Protein AF-A0A7E5VSF6-F1 (afdb_monomer)

InterPro domains:
  IPR002165 Plexin repeat [PF01437] (222-271)
  IPR016201 PSI domain [SM00423] (222-272)

Mean predicted aligned error: 17.58 Å

Structure (mmCIF, N/CA/C/O backbone):
data_AF-A0A7E5VSF6-F1
#
_entry.id   AF-A0A7E5VSF6-F1
#
loop_
_atom_site.group_PDB
_atom_site.id
_atom_site.type_symbol
_atom_site.label_atom_id
_atom_site.label_alt_id
_atom_site.label_comp_id
_atom_site.label_asym_id
_atom_site.label_entity_id
_atom_site.label_seq_id
_atom_site.pdbx_PDB_ins_code
_atom_site.Cartn_x
_atom_site.Cartn_y
_atom_site.Cartn_z
_atom_site.occupancy
_atom_site.B_iso_or_equiv
_atom_site.auth_seq_id
_atom_site.auth_comp_id
_atom_site.auth_asym_id
_atom_site.auth_atom_id
_atom_site.pdbx_PDB_model_num
ATOM 1 N N . MET A 1 1 ? 41.141 -1.507 -80.942 1.00 50.09 1 MET A N 1
ATOM 2 C CA . MET A 1 1 ? 41.409 -0.094 -81.290 1.00 50.09 1 MET A CA 1
ATOM 3 C C . MET A 1 1 ? 42.687 -0.073 -82.118 1.00 50.09 1 MET A C 1
ATOM 5 O O . MET A 1 1 ? 43.637 -0.735 -81.721 1.00 50.09 1 MET A O 1
ATOM 9 N N . VAL A 1 2 ? 42.667 0.546 -83.300 1.00 46.09 2 VAL A N 1
ATOM 10 C CA . VAL A 1 2 ? 43.710 0.438 -84.338 1.00 46.09 2 VAL A CA 1
ATOM 11 C C . VAL A 1 2 ? 44.591 1.690 -84.301 1.00 46.09 2 VAL A C 1
ATOM 13 O O . VAL A 1 2 ? 44.056 2.795 -84.297 1.00 46.09 2 VAL A O 1
ATOM 16 N N . CYS A 1 3 ? 45.916 1.533 -84.239 1.00 47.84 3 CYS A N 1
ATOM 17 C CA . CYS A 1 3 ? 46.848 2.663 -84.290 1.00 47.84 3 CYS A CA 1
ATOM 18 C C . CYS A 1 3 ? 47.130 3.021 -85.747 1.00 47.84 3 CYS A C 1
ATOM 20 O O . CYS A 1 3 ? 47.488 2.143 -86.531 1.00 47.84 3 CYS A O 1
ATOM 22 N N . TYR A 1 4 ? 46.999 4.297 -86.100 1.00 50.62 4 TYR A N 1
ATOM 23 C CA . TYR A 1 4 ? 47.255 4.762 -87.457 1.00 50.62 4 TYR A CA 1
ATOM 24 C C . TYR A 1 4 ? 48.603 5.468 -87.548 1.00 50.62 4 TYR A C 1
ATOM 26 O O . TYR A 1 4 ? 48.952 6.280 -86.690 1.00 50.62 4 TYR A O 1
ATOM 34 N N . LYS A 1 5 ? 49.350 5.188 -88.614 1.00 48.09 5 LYS A N 1
ATOM 35 C CA . LYS A 1 5 ? 50.525 5.967 -89.013 1.00 48.09 5 LYS A CA 1
ATOM 36 C C . LYS A 1 5 ? 50.209 6.664 -90.330 1.00 48.09 5 LYS A C 1
ATOM 38 O O . LYS A 1 5 ? 49.709 6.023 -91.250 1.00 48.09 5 LYS A O 1
ATOM 43 N N . ALA A 1 6 ? 50.488 7.962 -90.406 1.00 45.09 6 ALA A N 1
ATOM 44 C CA . ALA A 1 6 ? 50.416 8.700 -91.660 1.00 45.09 6 ALA A CA 1
ATOM 45 C C . ALA A 1 6 ? 51.695 8.450 -92.472 1.00 45.09 6 ALA A C 1
ATOM 47 O O . ALA A 1 6 ? 52.801 8.614 -91.945 1.00 45.09 6 ALA A O 1
ATOM 48 N N . ASP A 1 7 ? 51.539 8.024 -93.725 1.00 48.25 7 ASP A N 1
ATOM 49 C CA . ASP A 1 7 ? 52.637 7.998 -94.696 1.00 48.25 7 ASP A CA 1
ATOM 50 C C . ASP A 1 7 ? 52.936 9.420 -95.217 1.00 48.25 7 ASP A C 1
ATOM 52 O O . ASP A 1 7 ? 52.195 10.367 -94.949 1.00 48.25 7 ASP A O 1
ATOM 56 N N . SER A 1 8 ? 54.031 9.560 -95.954 1.00 48.44 8 SER A N 1
ATOM 57 C CA . SER A 1 8 ? 54.492 10.740 -96.690 1.00 48.44 8 SER A CA 1
ATOM 58 C C . SER A 1 8 ? 53.420 11.408 -97.569 1.00 48.44 8 SER A C 1
ATOM 60 O O . SER A 1 8 ? 53.489 12.618 -97.751 1.00 48.44 8 SER A O 1
ATOM 62 N N . ASP A 1 9 ? 52.376 10.672 -97.973 1.00 47.75 9 ASP A N 1
ATOM 63 C CA . ASP A 1 9 ? 51.190 11.179 -98.691 1.00 47.75 9 ASP A CA 1
ATOM 64 C C . ASP A 1 9 ? 49.945 11.399 -97.793 1.00 47.75 9 ASP A C 1
ATOM 66 O O . ASP A 1 9 ? 48.810 11.432 -98.270 1.00 47.75 9 ASP A O 1
ATOM 70 N N . HIS A 1 10 ? 50.113 11.491 -96.470 1.00 45.84 10 HIS A N 1
ATOM 71 C CA . HIS A 1 10 ? 49.042 11.708 -95.479 1.00 45.84 10 HIS A CA 1
ATOM 72 C C . HIS A 1 10 ? 47.903 10.665 -95.459 1.00 45.84 10 HIS A C 1
ATOM 74 O O . HIS A 1 10 ? 46.815 10.930 -94.945 1.00 45.84 10 HIS A O 1
ATOM 80 N N . ARG A 1 11 ? 48.141 9.438 -95.937 1.00 42.31 11 ARG A N 1
ATOM 81 C CA . ARG A 1 11 ? 47.189 8.321 -95.794 1.00 42.31 11 ARG A CA 1
ATOM 82 C C . ARG A 1 11 ? 47.390 7.599 -94.459 1.00 42.31 11 ARG A C 1
ATOM 84 O O . ARG A 1 11 ? 48.516 7.251 -94.107 1.00 42.31 11 ARG A O 1
ATOM 91 N N . LEU A 1 12 ? 46.300 7.381 -93.718 1.00 44.47 12 LEU A N 1
ATOM 92 C CA . LEU A 1 12 ? 46.293 6.697 -92.419 1.00 44.47 12 LEU A CA 1
ATOM 93 C C . LEU A 1 12 ? 46.259 5.175 -92.620 1.00 44.47 12 LEU A C 1
ATOM 95 O O . LEU A 1 12 ? 45.233 4.625 -93.011 1.00 44.47 12 LEU A O 1
ATOM 99 N N . LEU A 1 13 ? 47.364 4.491 -92.320 1.00 48.94 13 LEU A N 1
ATOM 100 C CA . LEU A 1 13 ? 47.447 3.027 -92.347 1.00 48.94 13 LEU A CA 1
ATOM 101 C C . LEU A 1 13 ? 47.316 2.449 -90.936 1.00 48.94 13 LEU A C 1
ATOM 103 O O . LEU A 1 13 ? 48.042 2.842 -90.022 1.00 48.94 13 LEU A O 1
ATOM 107 N N . ALA A 1 14 ? 46.378 1.516 -90.787 1.00 50.00 14 ALA A N 1
ATOM 108 C CA . ALA A 1 14 ? 46.146 0.702 -89.603 1.00 50.00 14 ALA A CA 1
ATOM 109 C C . ALA A 1 14 ? 47.324 -0.258 -89.365 1.00 50.00 14 ALA A C 1
ATOM 111 O O . ALA A 1 14 ? 47.518 -1.172 -90.159 1.00 50.00 14 ALA A O 1
ATOM 112 N N . LEU A 1 15 ? 48.098 -0.075 -88.293 1.00 54.19 15 LEU A N 1
ATOM 113 C CA . LEU A 1 15 ? 49.238 -0.947 -87.980 1.00 54.19 15 LEU A CA 1
ATOM 114 C C . LEU A 1 15 ? 48.860 -2.043 -86.983 1.00 54.19 15 LEU A C 1
ATOM 116 O O . LEU A 1 15 ? 48.187 -1.792 -85.976 1.00 54.19 15 LEU A O 1
ATOM 120 N N . THR A 1 16 ? 49.342 -3.258 -87.242 1.00 55.81 16 THR A N 1
ATOM 121 C CA . THR A 1 16 ? 49.213 -4.394 -86.320 1.00 55.81 16 THR A CA 1
ATOM 122 C C . THR A 1 16 ? 50.279 -4.337 -85.214 1.00 55.81 16 THR A C 1
ATOM 124 O O . THR A 1 16 ? 51.338 -3.727 -85.369 1.00 55.81 16 THR A O 1
ATOM 127 N N . ILE A 1 17 ? 50.019 -4.977 -84.063 1.00 54.81 17 ILE A N 1
ATOM 128 C CA . ILE A 1 17 ? 50.920 -4.964 -82.886 1.00 54.81 17 ILE A CA 1
ATOM 129 C C . ILE A 1 17 ? 52.330 -5.475 -83.241 1.00 54.81 17 ILE A C 1
ATOM 131 O O . ILE A 1 1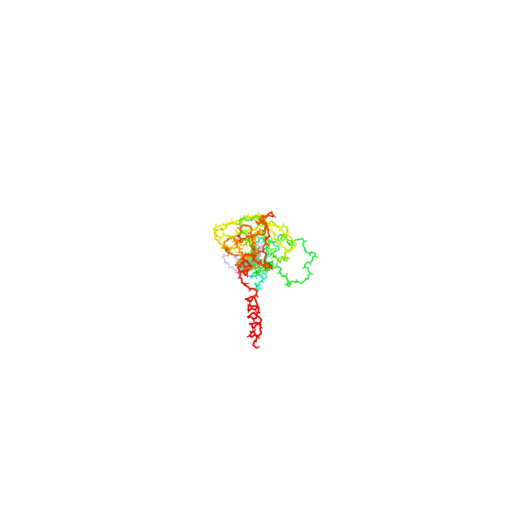7 ? 53.318 -4.977 -82.702 1.00 54.81 17 ILE A O 1
ATOM 135 N N . HIS A 1 18 ? 52.436 -6.415 -84.186 1.00 52.84 18 HIS A N 1
ATOM 136 C CA . HIS A 1 18 ? 53.717 -6.976 -84.613 1.00 52.84 18 HIS A CA 1
ATOM 137 C C . HIS A 1 18 ? 54.581 -5.976 -85.406 1.00 52.84 18 HIS A C 1
ATOM 139 O O . HIS A 1 18 ? 55.802 -5.971 -85.250 1.00 52.84 18 HIS A O 1
ATOM 145 N N . GLU A 1 19 ? 53.966 -5.085 -86.190 1.00 53.47 19 GLU A N 1
ATOM 146 C CA . GLU A 1 19 ? 54.659 -4.066 -86.998 1.00 53.47 19 GLU A CA 1
ATOM 147 C C . GLU A 1 19 ? 55.132 -2.864 -86.159 1.00 53.47 19 GLU A C 1
ATOM 149 O O . GLU A 1 19 ? 56.129 -2.216 -86.486 1.00 53.47 19 GLU A O 1
ATOM 154 N N . LEU A 1 20 ? 54.459 -2.586 -85.038 1.00 51.38 20 LEU A N 1
ATOM 155 C CA . LEU A 1 20 ? 54.816 -1.513 -84.100 1.00 51.38 20 LEU A CA 1
ATOM 156 C C . LEU A 1 20 ? 56.114 -1.795 -83.324 1.00 51.38 20 LEU A C 1
ATOM 158 O O . LEU A 1 20 ? 56.865 -0.860 -83.051 1.00 51.38 20 LEU A O 1
ATOM 162 N N . ILE A 1 21 ? 56.410 -3.062 -83.016 1.00 52.84 21 ILE A N 1
ATOM 163 C CA . ILE A 1 21 ? 57.606 -3.471 -82.251 1.00 52.84 21 ILE A CA 1
ATOM 164 C C . ILE A 1 21 ? 58.888 -3.374 -83.103 1.00 52.84 21 ILE A C 1
ATOM 166 O O . ILE A 1 21 ? 59.964 -3.094 -82.577 1.00 52.84 21 ILE A O 1
ATOM 170 N N . ALA A 1 22 ? 58.784 -3.524 -84.428 1.00 52.75 22 ALA A N 1
ATOM 171 C CA . ALA A 1 22 ? 59.921 -3.412 -85.349 1.00 52.75 22 ALA A CA 1
ATOM 172 C C . ALA A 1 22 ? 60.344 -1.952 -85.637 1.00 52.75 22 ALA A C 1
ATOM 174 O O . ALA A 1 22 ? 61.436 -1.697 -86.150 1.00 52.75 22 ALA A O 1
ATOM 175 N N . SER A 1 23 ? 59.502 -0.966 -85.302 1.00 50.97 23 SER A N 1
ATOM 176 C CA . SER A 1 23 ? 59.764 0.450 -85.567 1.00 50.97 23 SER A CA 1
ATOM 177 C C . SER A 1 23 ? 60.571 1.102 -84.436 1.00 50.97 23 SER A C 1
ATOM 179 O O . SER A 1 23 ? 60.036 1.433 -83.381 1.00 50.97 23 SER A O 1
ATOM 181 N N . LYS A 1 24 ? 61.861 1.384 -84.669 1.00 50.38 24 LYS A N 1
ATOM 182 C CA . LYS A 1 24 ? 62.746 2.142 -83.750 1.00 50.38 24 LYS A CA 1
ATOM 183 C C . LYS A 1 24 ? 62.384 3.643 -83.623 1.00 50.38 24 LYS A C 1
ATOM 185 O O . LYS A 1 24 ? 63.274 4.489 -83.617 1.00 50.38 24 LYS A O 1
ATOM 190 N N . LYS A 1 25 ? 61.099 4.020 -83.568 1.00 51.81 25 LYS A N 1
ATOM 191 C CA . LYS A 1 25 ? 60.653 5.422 -83.425 1.00 51.81 25 LYS A CA 1
ATOM 192 C C . LYS A 1 25 ? 60.056 5.696 -82.038 1.00 51.81 25 LYS A C 1
ATOM 194 O O . LYS A 1 25 ? 59.241 4.910 -81.586 1.00 51.81 25 LYS A O 1
ATOM 199 N N . PRO A 1 26 ? 60.337 6.839 -81.393 1.00 49.94 26 PRO A N 1
ATOM 200 C CA . PRO A 1 26 ? 59.921 7.166 -80.020 1.00 49.94 26 PRO A CA 1
ATOM 201 C C . PRO A 1 26 ? 58.412 7.465 -79.843 1.00 49.94 26 PRO A C 1
ATOM 203 O O . PRO A 1 26 ? 58.027 8.221 -78.965 1.00 49.94 26 PRO A O 1
ATOM 206 N N . ILE A 1 27 ? 57.524 6.934 -80.685 1.00 50.66 27 ILE A N 1
ATOM 207 C CA . ILE A 1 27 ? 56.079 7.231 -80.636 1.00 50.66 27 ILE A CA 1
ATOM 208 C C . ILE A 1 27 ? 55.296 6.066 -79.999 1.00 50.66 27 ILE A C 1
ATOM 210 O O . ILE A 1 27 ? 54.259 6.288 -79.376 1.00 50.66 27 ILE A O 1
ATOM 214 N N . TRP A 1 28 ? 55.818 4.832 -80.054 1.00 46.72 28 TRP A N 1
ATOM 215 C CA . TRP A 1 28 ? 55.127 3.645 -79.528 1.00 46.72 28 TRP A CA 1
ATOM 216 C C . TRP A 1 28 ? 55.022 3.627 -77.996 1.00 46.72 28 TRP A C 1
ATOM 218 O O . TRP A 1 28 ? 53.981 3.233 -77.473 1.00 46.72 28 TRP A O 1
ATOM 228 N N . TYR A 1 29 ? 56.029 4.120 -77.262 1.00 48.91 29 TYR A N 1
ATOM 229 C CA . TYR A 1 29 ? 55.957 4.169 -75.794 1.00 48.91 29 TYR A CA 1
ATOM 230 C C . TYR A 1 29 ? 54.825 5.084 -75.308 1.00 48.91 29 TYR A C 1
ATOM 232 O O . TYR A 1 29 ? 54.207 4.790 -74.292 1.00 48.91 29 TYR A O 1
ATOM 240 N N . LYS A 1 30 ? 54.512 6.161 -76.046 1.00 50.94 30 LYS A N 1
ATOM 241 C CA . LYS A 1 30 ? 53.431 7.096 -75.700 1.00 50.94 30 LYS A CA 1
ATOM 242 C C . LYS A 1 30 ? 52.066 6.413 -75.793 1.00 50.94 30 LYS A C 1
ATOM 244 O O . LYS A 1 30 ? 51.272 6.521 -74.868 1.00 50.94 30 LYS A O 1
ATOM 249 N N . CYS A 1 31 ? 51.850 5.632 -76.853 1.00 51.12 31 CYS A N 1
ATOM 250 C CA . CYS A 1 31 ? 50.612 4.883 -77.060 1.00 51.12 31 CYS A CA 1
ATOM 251 C C . CYS A 1 31 ? 50.459 3.712 -76.068 1.00 51.12 31 CYS A C 1
ATOM 253 O O . CYS A 1 31 ? 49.379 3.500 -75.524 1.00 51.12 31 CYS A O 1
ATOM 255 N N . ILE A 1 32 ? 51.545 2.991 -75.751 1.00 53.47 32 ILE A N 1
ATOM 256 C CA . ILE A 1 32 ? 51.522 1.931 -74.725 1.00 53.47 32 ILE A CA 1
ATOM 257 C C . ILE A 1 32 ? 51.278 2.515 -73.327 1.00 53.47 32 ILE A C 1
ATOM 259 O O . ILE A 1 32 ? 50.505 1.945 -72.560 1.00 53.47 32 ILE A O 1
ATOM 263 N N . ILE A 1 33 ? 51.892 3.654 -72.988 1.00 55.06 33 ILE A N 1
ATOM 264 C CA . ILE A 1 33 ? 51.652 4.337 -71.710 1.00 55.06 33 ILE A CA 1
ATOM 265 C C . ILE A 1 33 ? 50.202 4.818 -71.620 1.00 55.06 33 ILE A C 1
ATOM 267 O O . ILE A 1 33 ? 49.589 4.614 -70.577 1.00 55.06 33 ILE A O 1
ATOM 271 N N . GLU A 1 34 ? 49.622 5.379 -72.686 1.00 55.06 34 GLU A N 1
ATOM 272 C CA . GLU A 1 34 ? 48.197 5.742 -72.714 1.00 55.06 34 GLU A CA 1
ATOM 273 C C . GLU A 1 34 ? 47.280 4.524 -72.561 1.00 55.06 34 GLU A C 1
ATOM 275 O O . GLU A 1 34 ? 46.355 4.568 -71.753 1.00 55.06 34 GLU A O 1
ATOM 280 N N . LEU A 1 35 ? 47.564 3.407 -73.240 1.00 53.00 35 LEU A N 1
ATOM 281 C CA . LEU A 1 35 ? 46.795 2.162 -73.114 1.00 53.00 35 LEU A CA 1
ATOM 282 C C . LEU A 1 35 ? 46.880 1.566 -71.699 1.00 53.00 35 LEU A C 1
ATOM 284 O O . LEU A 1 35 ? 45.863 1.180 -71.120 1.00 53.00 35 LEU A O 1
ATOM 288 N N . LEU A 1 36 ? 48.078 1.530 -71.107 1.00 52.19 36 LEU A N 1
ATOM 289 C CA . LEU A 1 36 ? 48.290 1.064 -69.733 1.00 52.19 36 LEU A CA 1
ATOM 290 C C . LEU A 1 36 ? 47.672 2.021 -68.705 1.00 52.19 36 LEU A C 1
ATOM 292 O O . LEU A 1 36 ? 47.146 1.569 -67.684 1.00 52.19 36 LEU A O 1
ATOM 296 N N . HIS A 1 37 ? 47.701 3.331 -68.966 1.00 56.59 37 HIS A N 1
ATOM 297 C CA . HIS A 1 37 ? 47.054 4.343 -68.137 1.00 56.59 37 HIS A CA 1
ATOM 298 C C . HIS A 1 37 ? 45.530 4.200 -68.200 1.00 56.59 37 HIS A C 1
ATOM 300 O O . HIS A 1 37 ? 44.890 4.200 -67.152 1.00 56.59 37 HIS A O 1
ATOM 306 N N . GLN A 1 38 ? 44.955 3.987 -69.388 1.00 55.25 38 GLN A N 1
ATOM 307 C CA . GLN A 1 38 ? 43.515 3.811 -69.590 1.00 55.25 38 GLN A CA 1
ATOM 308 C C . GLN A 1 38 ? 42.995 2.492 -68.988 1.00 55.25 38 GLN A C 1
ATOM 310 O O . GLN A 1 38 ? 41.924 2.462 -68.382 1.00 55.25 38 GLN A O 1
ATOM 315 N N . GLN A 1 39 ? 43.766 1.401 -69.064 1.00 55.12 39 GLN A N 1
ATOM 316 C CA . GLN A 1 39 ? 43.422 0.162 -68.357 1.00 55.12 39 GLN A CA 1
ATOM 317 C C . GLN A 1 39 ? 43.543 0.306 -66.834 1.00 55.12 39 GLN A C 1
ATOM 319 O O . GLN A 1 39 ? 42.671 -0.170 -66.106 1.00 55.12 39 GLN A O 1
ATOM 324 N N . ARG A 1 40 ? 44.573 1.002 -66.325 1.00 60.69 40 ARG A N 1
ATOM 325 C CA . ARG A 1 40 ? 44.701 1.299 -64.886 1.00 60.69 40 ARG A CA 1
ATOM 326 C C . ARG A 1 40 ? 43.577 2.197 -64.378 1.00 60.69 40 ARG A C 1
ATOM 328 O O . ARG A 1 40 ? 43.105 1.962 -63.269 1.00 60.69 40 ARG A O 1
ATOM 335 N N . THR A 1 41 ? 43.145 3.203 -65.139 1.00 60.78 41 THR A N 1
ATOM 336 C CA . THR A 1 41 ? 42.016 4.061 -64.750 1.00 60.78 41 THR A CA 1
ATOM 337 C C . THR A 1 41 ? 40.704 3.289 -64.769 1.00 60.78 41 THR A C 1
ATOM 339 O O . THR A 1 41 ? 39.960 3.390 -63.800 1.00 60.78 41 THR A O 1
ATOM 342 N N . MET A 1 42 ? 40.460 2.439 -65.772 1.00 61.22 42 MET A N 1
ATOM 343 C CA . MET A 1 42 ? 39.294 1.546 -65.793 1.00 61.22 42 MET A CA 1
ATOM 344 C C . MET A 1 42 ? 39.288 0.588 -64.595 1.00 61.22 42 MET A C 1
ATOM 346 O O . MET A 1 42 ? 38.288 0.516 -63.886 1.00 61.22 42 MET A O 1
ATOM 350 N N . LEU A 1 43 ? 40.405 -0.080 -64.278 1.00 64.25 43 LEU A N 1
ATOM 351 C CA . LEU A 1 43 ? 40.491 -0.954 -63.098 1.00 64.25 43 LEU A CA 1
ATOM 352 C C . LEU A 1 43 ? 40.299 -0.186 -61.779 1.00 64.25 43 LEU A C 1
ATOM 354 O O . LEU A 1 43 ? 39.695 -0.708 -60.843 1.00 64.25 43 LEU A O 1
ATOM 358 N N . ARG A 1 44 ? 40.817 1.048 -61.688 1.00 66.69 44 ARG A N 1
ATOM 359 C CA . ARG A 1 44 ? 40.608 1.935 -60.531 1.00 66.69 44 ARG A CA 1
ATOM 360 C C . ARG A 1 44 ? 39.140 2.326 -60.392 1.00 66.69 44 ARG A C 1
ATOM 362 O O . ARG A 1 44 ? 38.624 2.263 -59.284 1.00 66.69 44 ARG A O 1
ATOM 369 N N . LEU A 1 45 ? 38.465 2.662 -61.491 1.00 70.12 45 LEU A N 1
ATOM 370 C CA . LEU A 1 45 ? 37.032 2.960 -61.500 1.00 70.12 45 LEU A CA 1
ATOM 371 C C . LEU A 1 45 ? 36.211 1.731 -61.098 1.00 70.12 45 LEU A C 1
ATOM 373 O O . LEU A 1 45 ? 35.379 1.846 -60.209 1.00 70.12 45 LEU A O 1
ATOM 377 N N . PHE A 1 46 ? 36.500 0.544 -61.641 1.00 72.44 46 PHE A N 1
ATOM 378 C CA . PHE A 1 46 ? 35.845 -0.700 -61.219 1.00 72.44 46 PHE A CA 1
ATOM 379 C C . PHE A 1 46 ? 36.059 -0.999 -59.731 1.00 72.44 46 PHE A C 1
ATOM 381 O O . PHE A 1 46 ? 35.107 -1.369 -59.050 1.00 72.44 46 PHE A O 1
ATOM 388 N N . LYS A 1 47 ? 37.273 -0.794 -59.199 1.00 69.50 47 LYS A N 1
ATOM 389 C CA . LYS A 1 47 ? 37.545 -0.941 -57.760 1.00 69.50 47 LYS A CA 1
ATOM 390 C C . LYS A 1 47 ? 36.766 0.068 -56.918 1.00 69.50 47 LYS A C 1
ATOM 392 O O . LYS A 1 47 ? 36.175 -0.335 -55.926 1.00 69.50 47 LYS A O 1
ATOM 397 N N . LEU A 1 48 ? 36.736 1.345 -57.301 1.00 74.38 48 LEU A N 1
ATOM 398 C CA . LEU A 1 48 ? 35.990 2.383 -56.578 1.00 74.38 48 LEU A CA 1
ATOM 399 C C . LEU A 1 48 ? 34.480 2.131 -56.614 1.00 74.38 48 LEU A C 1
ATOM 401 O O . LEU A 1 48 ? 33.817 2.250 -55.589 1.00 74.38 48 LEU A O 1
ATOM 405 N N . VAL A 1 49 ? 33.952 1.719 -57.766 1.00 77.38 49 VAL A N 1
ATOM 406 C CA . VAL A 1 49 ? 32.546 1.338 -57.934 1.00 77.38 49 VAL A CA 1
ATOM 407 C C . VAL A 1 49 ? 32.223 0.104 -57.091 1.00 77.38 49 VAL A C 1
ATOM 409 O O . VAL A 1 49 ? 31.224 0.100 -56.381 1.00 77.38 49 VAL A O 1
ATOM 412 N N . TRP A 1 50 ? 33.082 -0.919 -57.090 1.00 73.06 50 TRP A N 1
ATOM 413 C CA . TRP A 1 50 ? 32.901 -2.107 -56.254 1.00 73.06 50 TRP A CA 1
ATOM 414 C C . TRP A 1 50 ? 32.941 -1.769 -54.758 1.00 73.06 50 TRP A C 1
ATOM 416 O O . TRP A 1 50 ? 32.045 -2.183 -54.028 1.00 73.06 50 TRP A O 1
ATOM 426 N N . ILE A 1 51 ? 33.893 -0.939 -54.315 1.00 77.06 51 ILE A N 1
ATOM 427 C CA . ILE A 1 51 ? 33.968 -0.428 -52.937 1.00 77.06 51 ILE A CA 1
ATOM 428 C C . ILE A 1 51 ? 32.683 0.328 -52.577 1.00 77.06 51 ILE A C 1
ATOM 430 O O . ILE A 1 51 ? 32.075 0.042 -51.547 1.00 77.06 51 ILE A O 1
ATOM 434 N N . PHE A 1 52 ? 32.214 1.224 -53.448 1.00 78.94 52 PHE A N 1
ATOM 435 C CA . PHE A 1 52 ? 30.962 1.953 -53.256 1.00 78.94 52 PHE A CA 1
ATOM 436 C C . PHE A 1 52 ? 29.762 1.003 -53.118 1.00 78.94 52 PHE A C 1
ATOM 438 O O . PHE A 1 52 ? 29.011 1.107 -52.153 1.00 78.94 52 PHE A O 1
ATOM 445 N N . PHE A 1 53 ? 29.617 0.014 -54.006 1.00 74.94 53 PHE A N 1
ATOM 446 C CA . PHE A 1 53 ? 28.548 -0.987 -53.909 1.00 74.94 53 PHE A CA 1
ATOM 447 C C . PHE A 1 53 ? 28.650 -1.847 -52.641 1.00 74.94 53 PHE A C 1
ATOM 449 O O . PHE A 1 53 ? 27.622 -2.150 -52.035 1.00 74.94 53 PHE A O 1
ATOM 456 N N . THR A 1 54 ? 29.859 -2.217 -52.202 1.00 72.56 54 THR A N 1
ATOM 457 C CA . THR A 1 54 ? 30.043 -2.947 -50.936 1.00 72.56 54 THR A CA 1
ATOM 458 C C . THR A 1 54 ? 29.684 -2.095 -49.722 1.00 72.56 54 THR A C 1
ATOM 460 O O . THR A 1 54 ? 28.980 -2.589 -48.846 1.00 72.56 54 THR A O 1
ATOM 463 N N . HIS A 1 55 ? 30.062 -0.812 -49.697 1.00 74.31 55 HIS A N 1
ATOM 464 C CA . HIS A 1 55 ? 29.661 0.116 -48.640 1.00 74.31 55 HIS A CA 1
ATOM 465 C C . HIS A 1 55 ? 28.147 0.304 -48.607 1.00 74.31 55 HIS A C 1
ATOM 467 O O . HIS A 1 55 ? 27.559 0.146 -47.547 1.00 74.31 55 HIS A O 1
ATOM 473 N N . VAL A 1 56 ? 27.505 0.542 -49.755 1.00 76.88 56 VAL A N 1
ATOM 474 C CA . VAL A 1 56 ? 26.041 0.686 -49.845 1.00 76.88 56 VAL A CA 1
ATOM 475 C C . VAL A 1 56 ? 25.313 -0.588 -49.396 1.00 76.88 56 VAL A C 1
ATOM 477 O O . VAL A 1 56 ? 24.245 -0.516 -48.791 1.00 76.88 56 VAL A O 1
ATOM 480 N N . LYS A 1 57 ? 25.862 -1.775 -49.681 1.00 76.44 57 LYS A N 1
ATOM 481 C CA . LYS A 1 57 ? 25.284 -3.048 -49.224 1.00 76.44 57 LYS A CA 1
ATOM 482 C C . LYS A 1 57 ? 25.445 -3.235 -47.711 1.00 76.44 57 LYS A C 1
ATOM 484 O O . LYS A 1 57 ? 24.494 -3.658 -47.059 1.00 76.44 57 LYS A O 1
ATOM 489 N N . LEU A 1 58 ? 26.618 -2.907 -47.166 1.00 70.69 58 LEU A N 1
ATOM 490 C CA . LEU A 1 58 ? 26.898 -2.976 -45.730 1.00 70.69 58 LEU A CA 1
ATOM 491 C C . LEU A 1 58 ? 26.057 -1.973 -44.933 1.00 70.69 58 LEU A C 1
ATOM 493 O O . LEU A 1 58 ? 25.499 -2.355 -43.908 1.00 70.69 58 LEU A O 1
ATOM 497 N N . THR A 1 59 ? 25.899 -0.734 -45.414 1.00 69.06 59 THR A N 1
ATOM 498 C CA . THR A 1 59 ? 25.045 0.269 -44.758 1.00 69.06 59 THR A CA 1
ATOM 499 C C . THR A 1 59 ? 23.586 -0.166 -44.762 1.00 69.06 59 THR A C 1
ATOM 501 O O . THR A 1 59 ? 22.984 -0.217 -43.700 1.00 69.06 59 THR A O 1
ATOM 504 N N . LYS A 1 60 ? 23.048 -0.631 -45.901 1.00 70.06 60 LYS A N 1
ATOM 505 C CA . LYS A 1 60 ? 21.678 -1.177 -45.956 1.00 70.06 60 LYS A CA 1
ATOM 506 C C . LYS A 1 60 ? 21.467 -2.341 -44.986 1.00 70.06 60 LYS A C 1
ATOM 508 O O . LYS A 1 60 ? 20.422 -2.422 -44.348 1.00 70.06 60 LYS A O 1
ATOM 513 N N . GLN A 1 61 ? 22.438 -3.248 -44.867 1.00 73.94 61 GLN A N 1
ATOM 514 C CA . GLN A 1 61 ? 22.350 -4.360 -43.920 1.00 73.94 61 GLN A CA 1
ATOM 515 C C . GLN A 1 61 ? 22.343 -3.860 -42.469 1.00 73.94 61 GLN A C 1
ATOM 517 O O . GLN A 1 61 ? 21.525 -4.324 -41.677 1.00 73.94 61 GLN A O 1
ATOM 522 N N . TYR A 1 62 ? 23.200 -2.898 -42.129 1.00 69.50 62 TYR A N 1
ATOM 523 C CA . TYR A 1 62 ? 23.234 -2.294 -40.797 1.00 69.50 62 TYR A CA 1
ATOM 524 C C . TYR A 1 62 ? 21.930 -1.546 -40.472 1.00 69.50 62 TYR A C 1
ATOM 526 O O . TYR A 1 62 ? 21.341 -1.786 -39.420 1.00 69.50 62 TYR A O 1
ATOM 534 N N . ASP A 1 63 ? 21.412 -0.751 -41.412 1.00 68.75 63 ASP A N 1
ATOM 535 C CA . ASP A 1 63 ? 20.155 -0.006 -41.269 1.00 68.75 63 ASP A CA 1
ATOM 536 C C . ASP A 1 63 ? 18.966 -0.948 -41.027 1.00 68.75 63 ASP A C 1
ATOM 538 O O . ASP A 1 63 ? 18.134 -0.697 -40.155 1.00 68.75 63 ASP A O 1
ATOM 542 N N . THR A 1 64 ? 18.894 -2.080 -41.742 1.00 74.06 64 THR A N 1
ATOM 543 C CA . THR A 1 64 ? 17.826 -3.076 -41.526 1.00 74.06 64 THR A CA 1
ATOM 544 C C . THR A 1 64 ? 17.902 -3.761 -40.160 1.00 74.06 64 THR A C 1
ATOM 546 O O . THR A 1 64 ? 16.861 -4.045 -39.567 1.00 74.06 64 THR A O 1
ATOM 549 N N . GLN A 1 65 ? 19.108 -4.014 -39.639 1.00 75.44 65 GLN A N 1
ATOM 550 C CA . GLN A 1 65 ? 19.290 -4.588 -38.302 1.00 75.44 65 GLN A CA 1
ATOM 551 C C . GLN A 1 65 ? 18.920 -3.579 -37.214 1.00 75.44 65 GLN A C 1
ATOM 553 O O . GLN A 1 65 ? 18.199 -3.934 -36.285 1.00 75.44 65 GLN A O 1
ATOM 558 N N . LEU A 1 66 ? 19.337 -2.320 -37.370 1.00 74.69 66 LEU A N 1
ATOM 559 C CA . LEU A 1 66 ? 18.982 -1.231 -36.462 1.00 74.69 66 LEU A CA 1
ATOM 560 C C . LEU A 1 66 ? 17.461 -1.009 -36.425 1.00 74.69 66 LEU A C 1
ATOM 562 O O . LEU A 1 66 ? 16.869 -0.975 -35.355 1.00 74.69 66 LEU A O 1
ATOM 566 N N . SER A 1 67 ? 16.808 -1.011 -37.591 1.00 73.56 67 SER A N 1
ATOM 567 C CA . SER A 1 67 ? 15.346 -0.883 -37.705 1.00 73.56 67 SER A CA 1
ATOM 568 C C . SER A 1 67 ? 14.595 -2.025 -37.004 1.00 73.56 67 SER A C 1
ATOM 570 O O . SER A 1 67 ? 13.564 -1.813 -36.367 1.00 73.56 67 SER A O 1
ATOM 572 N N . ARG A 1 68 ? 15.104 -3.262 -37.112 1.00 77.62 68 ARG A N 1
ATOM 573 C CA . ARG A 1 68 ? 14.533 -4.431 -36.424 1.00 77.62 68 ARG A CA 1
ATOM 574 C C . ARG A 1 68 ? 14.684 -4.307 -34.907 1.00 77.62 68 ARG A C 1
ATOM 576 O O . ARG A 1 68 ? 13.744 -4.607 -34.179 1.00 77.62 68 ARG A O 1
ATOM 583 N N . LEU A 1 69 ? 15.854 -3.879 -34.449 1.00 77.75 69 LEU A N 1
ATOM 584 C CA . LEU A 1 69 ? 16.171 -3.675 -33.040 1.00 77.75 69 LEU A CA 1
ATOM 585 C C . LEU A 1 69 ? 15.318 -2.562 -32.405 1.00 77.75 69 LEU A C 1
ATOM 587 O O . LEU A 1 69 ? 14.775 -2.757 -31.317 1.00 77.75 69 LEU A O 1
ATOM 591 N N . ASP A 1 70 ? 15.107 -1.455 -33.117 1.00 80.69 70 ASP A N 1
ATOM 592 C CA . ASP A 1 70 ? 14.214 -0.369 -32.692 1.00 80.69 70 ASP A CA 1
ATOM 593 C C . ASP A 1 70 ? 12.750 -0.828 -32.615 1.00 80.69 70 ASP A C 1
ATOM 595 O O . ASP A 1 70 ? 12.032 -0.489 -31.673 1.00 80.69 70 ASP A O 1
ATOM 599 N N . SER A 1 71 ? 12.310 -1.673 -33.555 1.00 84.19 71 SER A N 1
ATOM 600 C CA . SER A 1 71 ? 10.965 -2.257 -33.526 1.00 84.19 71 SER A CA 1
ATOM 601 C C . SER A 1 71 ? 10.739 -3.165 -32.312 1.00 84.19 71 SER A C 1
ATOM 603 O O . SER A 1 71 ? 9.635 -3.175 -31.767 1.00 84.19 71 SER A O 1
ATOM 605 N N . ILE A 1 72 ? 11.751 -3.930 -31.883 1.00 84.94 72 ILE A N 1
ATOM 606 C CA . ILE A 1 72 ? 11.659 -4.791 -30.691 1.00 84.94 72 ILE A CA 1
ATOM 607 C C . ILE A 1 72 ? 11.635 -3.935 -29.425 1.00 84.94 72 ILE A C 1
ATOM 609 O O . ILE A 1 72 ? 10.820 -4.185 -28.538 1.00 84.94 72 ILE A O 1
ATOM 613 N N . GLN A 1 73 ? 12.469 -2.894 -29.352 1.00 86.88 73 GLN A N 1
ATOM 614 C CA . GLN A 1 73 ? 12.442 -1.963 -28.227 1.00 86.88 73 GLN A CA 1
ATOM 615 C C . GLN A 1 73 ? 11.071 -1.297 -28.093 1.00 86.88 73 GLN A C 1
ATOM 617 O O . GLN A 1 73 ? 10.513 -1.289 -26.999 1.00 86.88 73 GLN A O 1
ATOM 622 N N . HIS A 1 74 ? 10.501 -0.805 -29.198 1.00 87.19 74 HIS A N 1
ATOM 623 C CA . HIS A 1 74 ? 9.171 -0.196 -29.200 1.00 87.19 74 HIS A CA 1
ATOM 624 C C . HIS A 1 74 ? 8.089 -1.178 -28.723 1.00 87.19 74 HIS A C 1
ATOM 626 O O . HIS A 1 74 ? 7.195 -0.805 -27.961 1.00 87.19 74 HIS A O 1
ATOM 632 N N . TYR A 1 75 ? 8.183 -2.446 -29.134 1.00 87.94 75 TYR A N 1
ATOM 633 C CA . TYR A 1 75 ? 7.304 -3.504 -28.643 1.00 87.94 75 TYR A CA 1
ATOM 634 C C . TYR A 1 75 ? 7.447 -3.707 -27.128 1.00 87.94 75 TYR A C 1
ATOM 636 O O . TYR A 1 75 ? 6.443 -3.654 -26.422 1.00 87.94 75 TYR A O 1
ATOM 644 N N . CYS A 1 76 ? 8.669 -3.854 -26.602 1.00 87.25 76 CYS A N 1
ATOM 645 C CA . CYS A 1 76 ? 8.887 -4.012 -25.160 1.00 87.25 76 CYS A CA 1
ATOM 646 C C . CYS A 1 76 ? 8.345 -2.809 -24.371 1.00 87.25 76 CYS A C 1
ATOM 648 O O . CYS A 1 76 ? 7.629 -2.989 -23.393 1.00 87.25 76 CYS A O 1
ATOM 650 N N . THR A 1 77 ? 8.596 -1.578 -24.824 1.00 87.44 77 THR A N 1
ATOM 651 C CA . THR A 1 77 ? 8.131 -0.366 -24.123 1.00 87.44 77 THR A CA 1
ATOM 652 C C . THR A 1 77 ? 6.613 -0.181 -24.121 1.00 87.44 77 THR A C 1
ATOM 654 O O . THR A 1 77 ? 6.109 0.659 -23.381 1.00 87.44 77 THR A O 1
ATOM 657 N N . SER A 1 78 ? 5.870 -0.940 -24.934 1.00 88.25 78 SER A N 1
ATOM 658 C CA . SER A 1 78 ? 4.403 -0.898 -24.923 1.00 88.25 78 SER A CA 1
ATOM 659 C C . SER A 1 78 ? 3.796 -1.527 -23.662 1.00 88.25 78 SER A C 1
ATOM 661 O O . SER A 1 78 ? 2.672 -1.186 -23.291 1.00 88.25 78 SER A O 1
ATOM 663 N N . PHE A 1 79 ? 4.542 -2.396 -22.968 1.00 85.19 79 PHE A N 1
ATOM 664 C CA . PHE A 1 79 ? 4.114 -2.983 -21.704 1.00 85.19 79 PHE A CA 1
ATOM 665 C C . PHE A 1 79 ? 4.341 -2.003 -20.554 1.00 85.19 79 PHE A C 1
ATOM 667 O O . PHE A 1 79 ? 5.472 -1.677 -20.190 1.00 85.19 79 PHE A O 1
ATOM 674 N N . SER A 1 80 ? 3.247 -1.573 -19.933 1.00 77.12 80 SER A N 1
ATOM 675 C CA . SER A 1 80 ? 3.255 -0.655 -18.789 1.00 77.12 80 SER A CA 1
ATOM 676 C C . SER A 1 80 ? 3.522 -1.346 -17.452 1.00 77.12 80 SER A C 1
ATOM 678 O O . SER A 1 80 ? 3.532 -0.696 -16.408 1.00 77.12 80 SER A O 1
ATOM 680 N N . SER A 1 81 ? 3.696 -2.665 -17.461 1.00 73.69 81 SER A N 1
ATOM 681 C CA . SER A 1 81 ? 3.531 -3.485 -16.277 1.00 73.69 81 SER A CA 1
ATOM 682 C C . SER A 1 81 ? 4.524 -4.668 -16.289 1.00 73.69 81 SER A C 1
ATOM 684 O O . SER A 1 81 ? 4.830 -5.247 -17.333 1.00 73.69 81 SER A O 1
ATOM 686 N N . CYS A 1 82 ? 5.080 -5.017 -15.124 1.00 75.62 82 CYS A N 1
ATOM 687 C CA . CYS A 1 82 ? 6.116 -6.053 -14.996 1.00 75.62 82 CYS A CA 1
ATOM 688 C C . CYS A 1 82 ? 5.650 -7.458 -15.419 1.00 75.62 82 CYS A C 1
ATOM 690 O O . CYS A 1 82 ? 6.353 -8.130 -16.164 1.00 75.62 82 CYS A O 1
ATOM 692 N N . GLN A 1 83 ? 4.469 -7.902 -14.979 1.00 75.75 83 GLN A N 1
ATOM 693 C CA . GLN A 1 83 ? 3.852 -9.167 -15.402 1.00 75.75 83 GLN A CA 1
ATOM 694 C C . GLN A 1 83 ? 3.583 -9.226 -16.909 1.00 75.75 83 GLN A C 1
ATOM 696 O O . GLN A 1 83 ? 3.935 -10.233 -17.515 1.00 75.75 83 GLN A O 1
ATOM 701 N N . ASP A 1 84 ? 3.043 -8.172 -17.536 1.00 80.25 84 ASP A N 1
ATOM 702 C CA . ASP A 1 84 ? 2.809 -8.198 -18.989 1.00 80.25 84 ASP A CA 1
ATOM 703 C C . ASP A 1 84 ? 4.147 -8.221 -19.743 1.00 80.25 84 ASP A C 1
ATOM 705 O O . ASP A 1 84 ? 4.314 -8.980 -20.694 1.00 80.25 84 ASP A O 1
ATOM 709 N N . CYS A 1 85 ? 5.143 -7.472 -19.254 1.00 80.56 85 CYS A N 1
ATOM 710 C CA . CYS A 1 85 ? 6.511 -7.515 -19.770 1.00 80.56 85 CYS A CA 1
ATOM 711 C C . CYS A 1 85 ? 7.145 -8.910 -19.633 1.00 80.56 85 CYS A C 1
ATOM 713 O O . CYS A 1 85 ? 7.819 -9.381 -20.545 1.00 80.56 85 CYS A O 1
ATOM 715 N N . LYS A 1 86 ? 6.920 -9.593 -18.501 1.00 75.06 86 LYS A N 1
ATOM 716 C CA . LYS A 1 86 ? 7.413 -10.954 -18.242 1.00 75.06 86 LYS A CA 1
ATOM 717 C C . LYS A 1 86 ? 6.708 -11.994 -19.112 1.00 75.06 86 LYS A C 1
ATOM 719 O O . LYS A 1 86 ? 7.355 -12.959 -19.516 1.00 75.06 86 LYS A O 1
ATOM 724 N N . GLY A 1 87 ? 5.412 -11.809 -19.355 1.00 71.56 87 GLY A N 1
ATOM 725 C CA . GLY A 1 87 ? 4.580 -12.670 -20.193 1.00 71.56 87 GLY A CA 1
ATOM 726 C C . GLY A 1 87 ? 4.802 -12.482 -21.694 1.00 71.56 87 GLY A C 1
ATOM 727 O O . GLY A 1 87 ? 4.260 -13.251 -22.481 1.00 71.56 87 GLY A O 1
ATOM 728 N N . ALA A 1 88 ? 5.590 -11.487 -22.105 1.00 73.56 88 ALA A N 1
ATOM 729 C CA . ALA A 1 88 ? 5.956 -11.297 -23.497 1.00 73.56 88 ALA A CA 1
ATOM 730 C C . ALA A 1 88 ? 6.952 -12.379 -23.963 1.00 73.56 88 ALA A C 1
ATOM 732 O O . ALA A 1 88 ? 7.978 -12.613 -23.329 1.00 73.56 88 ALA A O 1
ATOM 733 N N . ASP A 1 89 ? 6.684 -12.995 -25.120 1.00 67.19 89 ASP A N 1
ATOM 734 C CA . ASP A 1 89 ? 7.538 -14.035 -25.731 1.00 67.19 89 ASP A CA 1
ATOM 735 C C . ASP A 1 89 ? 8.907 -13.516 -26.220 1.00 67.19 89 ASP A C 1
ATOM 737 O O . ASP A 1 89 ? 9.819 -14.286 -26.529 1.00 67.19 89 ASP A O 1
ATOM 741 N N . LEU A 1 90 ? 9.061 -12.195 -26.323 1.00 64.44 90 LEU A N 1
ATOM 742 C CA . LEU A 1 90 ? 10.301 -11.534 -26.724 1.00 64.44 90 LEU A CA 1
ATOM 743 C C . LEU A 1 90 ? 11.221 -11.362 -25.505 1.00 64.44 90 LEU A C 1
ATOM 745 O O . LEU A 1 90 ? 10.747 -11.258 -24.380 1.00 64.44 90 LEU A O 1
ATOM 749 N N . HIS A 1 91 ? 12.543 -11.317 -25.722 1.00 73.50 91 HIS A N 1
ATOM 750 C CA . HIS A 1 91 ? 13.578 -11.095 -24.694 1.00 73.50 91 HIS A CA 1
ATOM 751 C C . HIS A 1 91 ? 13.510 -9.661 -24.115 1.00 73.50 91 HIS A C 1
ATOM 753 O O . HIS A 1 91 ? 14.461 -8.886 -24.223 1.00 73.50 91 HIS A O 1
ATOM 759 N N . CYS A 1 92 ? 12.355 -9.269 -23.587 1.00 83.75 92 CYS A N 1
ATOM 760 C CA . CYS A 1 92 ? 12.140 -8.041 -22.851 1.00 83.75 92 CYS A CA 1
ATOM 761 C C . CYS A 1 92 ? 12.425 -8.306 -21.369 1.00 83.75 92 CYS A C 1
ATOM 763 O O . CYS A 1 92 ? 12.098 -9.362 -20.824 1.00 83.75 92 CYS A O 1
ATOM 765 N N . GLU A 1 93 ? 13.020 -7.327 -20.705 1.00 78.75 93 GLU A N 1
ATOM 766 C CA . GLU A 1 93 ? 13.284 -7.356 -19.276 1.00 78.75 93 GLU A CA 1
ATOM 767 C C . GLU A 1 93 ? 12.677 -6.127 -18.603 1.00 78.75 93 GLU A C 1
ATOM 769 O O . GLU A 1 93 ? 12.673 -5.027 -19.158 1.00 78.75 93 GLU A O 1
ATOM 774 N N . TRP A 1 94 ? 12.161 -6.311 -17.388 1.00 78.81 94 TRP A N 1
ATOM 775 C CA . TRP A 1 94 ? 11.627 -5.211 -16.598 1.00 78.81 94 TRP A CA 1
ATOM 776 C C . TRP A 1 94 ? 12.737 -4.508 -15.820 1.00 78.81 94 TRP A C 1
ATOM 778 O O . TRP A 1 94 ? 13.494 -5.131 -15.076 1.00 78.81 94 TRP A O 1
ATOM 788 N N . CYS A 1 95 ? 12.784 -3.189 -15.954 1.00 77.00 95 CYS A N 1
ATOM 789 C CA . CYS A 1 95 ? 13.651 -2.315 -15.194 1.00 77.00 95 CYS A CA 1
ATOM 790 C C . CYS A 1 95 ? 12.818 -1.432 -14.271 1.00 77.00 95 CYS A C 1
ATOM 792 O O . CYS A 1 95 ? 11.960 -0.685 -14.737 1.00 77.00 95 CYS A O 1
ATOM 794 N N . HIS A 1 96 ? 13.115 -1.421 -12.974 1.00 70.31 96 HIS A N 1
ATOM 795 C CA . HIS A 1 96 ? 12.375 -0.581 -12.029 1.00 70.31 96 HIS A CA 1
ATOM 796 C C . HIS A 1 96 ? 12.483 0.921 -12.305 1.00 70.31 96 HIS A C 1
ATOM 798 O O . HIS A 1 96 ? 11.661 1.669 -11.805 1.00 70.31 96 HIS A O 1
ATOM 804 N N . GLU A 1 97 ? 13.467 1.385 -13.078 1.00 71.19 97 GLU A N 1
ATOM 805 C CA . GLU A 1 97 ? 13.671 2.812 -13.364 1.00 71.19 97 GLU A CA 1
ATOM 806 C C . GLU A 1 97 ? 12.966 3.290 -14.630 1.00 71.19 97 GLU A C 1
ATOM 808 O O . GLU A 1 97 ? 12.419 4.389 -14.635 1.00 71.19 97 GLU A O 1
ATOM 813 N N . ILE A 1 98 ? 12.936 2.455 -15.668 1.00 76.56 98 ILE A N 1
ATOM 814 C CA . ILE A 1 98 ? 12.466 2.846 -17.005 1.00 76.56 98 ILE A CA 1
ATOM 815 C C . ILE A 1 98 ? 11.332 1.970 -17.554 1.00 76.56 98 ILE A C 1
ATOM 817 O O . ILE A 1 98 ? 10.697 2.341 -18.533 1.00 76.56 98 ILE A O 1
ATOM 821 N N . GLY A 1 99 ? 11.055 0.831 -16.918 1.00 80.19 99 GLY A N 1
ATOM 822 C CA . GLY A 1 99 ? 9.994 -0.097 -17.293 1.00 80.19 99 GLY A CA 1
ATOM 823 C C . GLY A 1 99 ? 10.512 -1.234 -18.159 1.00 80.19 99 GLY A C 1
ATOM 824 O O . GLY A 1 99 ? 11.667 -1.647 -18.044 1.00 80.19 99 GLY A O 1
ATOM 825 N N . CYS A 1 100 ? 9.642 -1.766 -19.009 1.00 84.75 100 CYS A N 1
ATOM 826 C CA . CYS A 1 100 ? 9.970 -2.879 -19.887 1.00 84.75 100 CYS A CA 1
ATOM 827 C C . CYS A 1 100 ? 10.909 -2.439 -21.023 1.00 84.75 100 CYS A C 1
ATOM 829 O O . CYS A 1 100 ? 10.626 -1.480 -21.741 1.00 84.75 100 CYS A O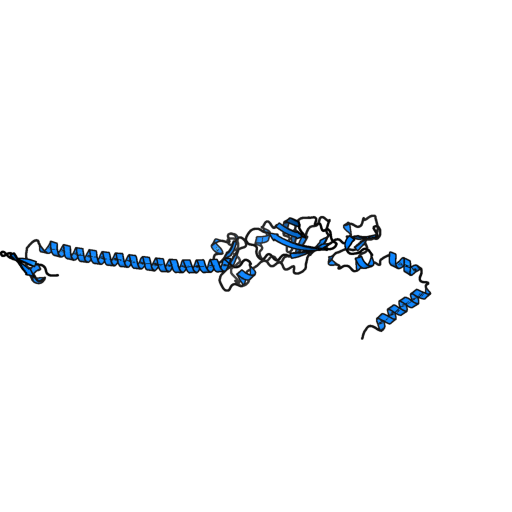 1
ATOM 831 N N . THR A 1 101 ? 12.034 -3.135 -21.198 1.00 85.00 101 THR A N 1
ATOM 832 C CA . THR A 1 101 ? 13.064 -2.783 -22.185 1.00 85.00 101 THR A CA 1
ATOM 833 C C . THR A 1 101 ? 13.717 -4.018 -22.796 1.00 85.00 101 THR A C 1
ATOM 835 O O . THR A 1 101 ? 13.851 -5.051 -22.147 1.00 85.00 101 THR A O 1
ATOM 838 N N . HIS A 1 102 ? 14.164 -3.908 -24.046 1.00 84.00 102 HIS A N 1
ATOM 839 C CA . HIS A 1 102 ? 14.987 -4.926 -24.696 1.00 84.00 102 HIS A CA 1
ATOM 840 C C . HIS A 1 102 ? 16.479 -4.802 -24.326 1.00 84.00 102 HIS A C 1
ATOM 842 O O . HIS A 1 102 ? 17.245 -5.740 -24.533 1.00 84.00 102 HIS A O 1
ATOM 848 N N . TYR A 1 103 ? 16.901 -3.668 -23.745 1.00 80.62 103 TYR A N 1
ATOM 849 C CA . TYR A 1 103 ? 18.305 -3.375 -23.409 1.00 80.62 103 TYR A CA 1
ATOM 850 C C . TYR A 1 103 ? 18.530 -3.162 -21.902 1.00 80.62 103 TYR A C 1
ATOM 852 O O . TYR A 1 103 ? 18.886 -2.064 -21.462 1.00 80.62 103 TYR A O 1
ATOM 860 N N . PRO A 1 104 ? 18.350 -4.201 -21.076 1.00 75.31 104 PRO A N 1
ATOM 861 C CA . PRO A 1 104 ? 18.508 -4.104 -19.625 1.00 75.31 104 PRO A CA 1
ATOM 862 C C . PRO A 1 104 ? 19.930 -3.713 -19.210 1.00 75.31 104 PRO A C 1
ATOM 864 O O . PRO A 1 104 ? 20.110 -2.942 -18.274 1.00 75.31 104 PRO A O 1
ATOM 867 N N . SER A 1 105 ? 20.950 -4.191 -19.925 1.00 74.94 105 SER A N 1
ATOM 868 C CA . SER A 1 105 ? 22.358 -3.895 -19.634 1.00 74.94 105 SER A CA 1
ATOM 869 C C . SER A 1 105 ? 22.720 -2.418 -19.802 1.00 74.94 105 SER A C 1
ATOM 871 O O . SER A 1 105 ? 23.636 -1.940 -19.140 1.00 74.94 105 SER A O 1
ATOM 873 N N . LEU A 1 106 ? 22.006 -1.696 -20.670 1.00 76.31 106 LEU A N 1
ATOM 874 C CA . LEU A 1 106 ? 22.236 -0.274 -20.913 1.00 76.31 106 LEU A CA 1
ATOM 875 C C . LEU A 1 106 ? 21.448 0.604 -19.938 1.00 76.31 106 LEU A C 1
ATOM 877 O O . LEU A 1 106 ? 21.948 1.633 -19.490 1.00 76.31 106 LEU A O 1
ATOM 881 N N . TYR A 1 107 ? 20.212 0.209 -19.629 1.00 74.81 107 TYR A N 1
ATOM 882 C CA . TYR A 1 107 ? 19.264 1.071 -18.928 1.00 74.81 107 TYR A CA 1
ATOM 883 C C . TYR A 1 107 ? 18.987 0.690 -17.469 1.00 74.81 107 TYR A C 1
ATOM 885 O O . TYR A 1 107 ? 18.303 1.445 -16.783 1.00 74.81 107 TYR A O 1
ATOM 893 N N . CYS A 1 108 ? 19.498 -0.443 -16.975 1.00 73.94 108 CYS A N 1
ATOM 894 C CA . CYS A 1 108 ? 19.333 -0.877 -15.584 1.00 73.94 108 CYS A CA 1
ATOM 895 C C . CYS A 1 108 ? 20.655 -0.788 -14.811 1.00 73.94 108 CYS A C 1
ATOM 897 O O . CYS A 1 108 ? 21.332 -1.804 -14.619 1.00 73.94 108 CYS A O 1
ATOM 899 N N . PRO A 1 109 ? 21.024 0.405 -14.310 1.00 58.84 109 PRO A N 1
ATOM 900 C CA . PRO A 1 109 ? 22.314 0.641 -13.660 1.00 58.84 109 PRO A CA 1
ATOM 901 C C . PRO A 1 109 ? 22.527 -0.183 -12.375 1.00 58.84 109 PRO A C 1
ATOM 903 O O . PRO A 1 109 ? 23.662 -0.372 -11.945 1.00 5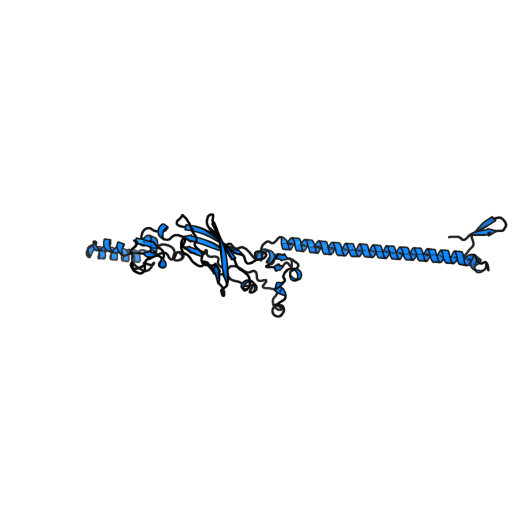8.84 109 PRO A O 1
ATOM 906 N N . GLN A 1 110 ? 21.463 -0.723 -11.768 1.00 57.06 110 GLN A N 1
ATOM 907 C CA . GLN A 1 110 ? 21.527 -1.499 -10.521 1.00 57.06 110 GLN A CA 1
ATOM 908 C C . GLN A 1 110 ? 21.872 -2.991 -10.683 1.00 57.06 110 GLN A C 1
ATOM 910 O O . GLN A 1 110 ? 22.150 -3.643 -9.675 1.00 57.06 110 GLN A O 1
ATOM 915 N N . LYS A 1 111 ? 21.917 -3.541 -11.908 1.00 52.69 111 LYS A N 1
ATOM 916 C CA . LYS A 1 111 ? 22.324 -4.947 -12.119 1.00 52.69 111 LYS A CA 1
ATOM 917 C C . LYS A 1 111 ? 23.832 -5.190 -11.936 1.00 52.69 111 LYS A C 1
ATOM 919 O O . LYS A 1 111 ? 24.213 -6.310 -11.629 1.00 52.69 111 LYS A O 1
ATOM 924 N N . MET A 1 112 ? 24.681 -4.158 -11.999 1.00 43.72 112 MET A N 1
ATOM 925 C CA . MET A 1 112 ? 26.151 -4.311 -11.982 1.00 43.72 112 MET A CA 1
ATOM 926 C C . MET A 1 112 ? 26.782 -4.752 -10.641 1.00 43.72 112 MET A C 1
ATOM 928 O O . MET A 1 112 ? 28.001 -4.880 -10.575 1.00 43.72 112 MET A O 1
ATOM 932 N N . PHE A 1 113 ? 26.020 -4.966 -9.558 1.00 41.09 113 PHE A N 1
ATOM 933 C CA . PHE A 1 113 ? 26.602 -5.315 -8.243 1.00 41.09 113 PHE A CA 1
ATOM 934 C C . PHE A 1 113 ? 26.262 -6.723 -7.727 1.00 41.09 113 PHE A C 1
ATOM 936 O O . PHE A 1 113 ? 26.732 -7.112 -6.660 1.00 41.09 113 PHE A O 1
ATOM 943 N N . LEU A 1 114 ? 25.462 -7.509 -8.456 1.00 43.97 114 LEU A N 1
ATOM 944 C CA . LEU A 1 114 ? 25.069 -8.865 -8.037 1.00 43.97 114 LEU A CA 1
ATOM 945 C C . LEU A 1 114 ? 25.476 -9.956 -9.043 1.00 43.97 114 LEU A C 1
ATOM 947 O O . LEU A 1 114 ? 25.031 -11.097 -8.924 1.00 43.97 114 LEU A O 1
ATOM 951 N N . ASP A 1 115 ? 26.379 -9.653 -9.976 1.00 44.44 115 ASP A N 1
ATOM 952 C CA . ASP A 1 115 ? 26.850 -10.598 -11.005 1.00 44.44 115 ASP A CA 1
ATOM 953 C C . ASP A 1 115 ? 27.601 -11.824 -10.445 1.00 44.44 115 ASP A C 1
ATOM 955 O O . ASP A 1 115 ? 27.888 -12.774 -11.171 1.00 44.44 115 ASP A O 1
ATOM 959 N N . ASN A 1 116 ? 27.846 -11.881 -9.134 1.00 40.88 116 ASN A N 1
ATOM 960 C CA . ASN A 1 116 ? 28.523 -13.010 -8.497 1.00 40.88 116 ASN A CA 1
ATOM 961 C C . ASN A 1 116 ? 27.551 -14.104 -8.004 1.00 40.88 116 ASN A C 1
ATOM 963 O O . ASN A 1 116 ? 28.015 -15.128 -7.505 1.00 40.88 116 ASN A O 1
ATOM 967 N N . VAL A 1 117 ? 26.225 -13.906 -8.100 1.00 41.44 117 VAL A N 1
ATOM 968 C CA . VAL A 1 117 ? 25.224 -14.852 -7.548 1.00 41.44 117 VAL A CA 1
ATOM 969 C C . VAL A 1 117 ? 24.175 -15.315 -8.572 1.00 41.44 117 VAL A C 1
ATOM 971 O O . VAL A 1 117 ? 23.605 -16.388 -8.405 1.00 41.44 117 VAL A O 1
ATOM 974 N N . TRP A 1 118 ? 23.964 -14.605 -9.684 1.00 42.53 118 TRP A N 1
ATOM 975 C CA . TRP A 1 118 ? 22.836 -14.877 -10.596 1.00 42.53 118 TRP A CA 1
ATOM 976 C C . TRP A 1 118 ? 23.171 -15.717 -11.836 1.00 42.53 118 TRP A C 1
ATO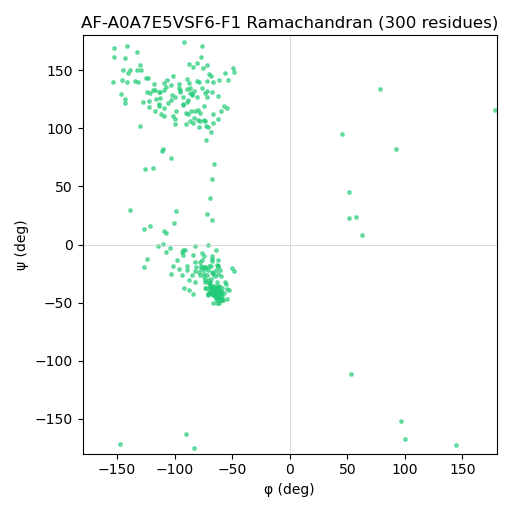M 978 O O . TRP A 1 118 ? 22.491 -15.646 -12.856 1.00 42.53 118 TRP A O 1
ATOM 988 N N . HIS A 1 119 ? 24.178 -16.585 -11.737 1.00 41.34 119 HIS A N 1
ATOM 989 C CA . HIS A 1 119 ? 24.381 -17.679 -12.687 1.00 41.34 119 HIS A CA 1
ATOM 990 C C . HIS A 1 119 ? 23.924 -19.001 -12.073 1.00 41.34 119 HIS A C 1
ATOM 992 O O . HIS A 1 119 ? 24.750 -19.820 -11.673 1.00 41.34 119 HIS A O 1
ATOM 998 N N . LYS A 1 120 ? 22.603 -19.192 -11.994 1.00 36.38 120 LYS A N 1
ATOM 999 C CA . LYS A 1 120 ? 21.894 -20.484 -12.073 1.00 36.38 120 LYS A CA 1
ATOM 1000 C C . LYS A 1 120 ? 20.398 -20.218 -11.886 1.00 36.38 120 LYS A C 1
ATOM 1002 O O . LYS A 1 120 ? 19.985 -19.792 -10.818 1.00 36.38 120 LYS A O 1
ATOM 1007 N N . ASN A 1 121 ? 19.630 -20.510 -12.934 1.00 35.53 121 ASN A N 1
ATOM 1008 C CA . ASN A 1 121 ? 18.162 -20.490 -13.030 1.00 35.53 121 ASN A CA 1
ATOM 1009 C C . ASN A 1 121 ? 17.577 -19.162 -13.539 1.00 35.53 121 ASN A C 1
ATOM 1011 O O . ASN A 1 121 ? 17.059 -18.335 -12.799 1.00 35.53 121 ASN A O 1
ATOM 1015 N N . SER A 1 122 ? 17.585 -19.008 -14.862 1.00 41.50 122 SER A N 1
ATOM 1016 C CA . SER A 1 122 ? 16.876 -17.980 -15.635 1.00 41.50 122 SER A CA 1
ATOM 1017 C C . SER A 1 122 ? 15.338 -18.112 -15.618 1.00 41.50 122 SER A C 1
ATOM 1019 O O . SER A 1 122 ? 14.679 -17.622 -16.535 1.00 41.50 122 SER A O 1
ATOM 1021 N N . GLU A 1 123 ? 14.757 -18.797 -14.629 1.00 40.16 123 GLU A N 1
ATOM 1022 C CA . GLU A 1 123 ? 13.316 -19.102 -14.572 1.00 40.16 123 GLU A CA 1
ATOM 1023 C C . GLU A 1 123 ? 12.528 -18.189 -13.622 1.00 40.16 123 GLU A C 1
ATOM 1025 O O . GLU A 1 123 ? 11.328 -17.999 -13.809 1.00 40.16 123 GLU A O 1
ATOM 1030 N N . GLU A 1 124 ? 13.177 -17.501 -12.683 1.00 45.44 124 GLU A N 1
ATOM 1031 C CA . GLU A 1 124 ? 12.488 -16.585 -11.770 1.00 45.44 124 GLU A CA 1
ATOM 1032 C C . GLU A 1 124 ? 12.870 -15.136 -12.066 1.00 45.44 124 GLU A C 1
ATOM 1034 O O . GLU A 1 124 ? 13.707 -14.510 -11.428 1.00 45.44 124 GLU A O 1
ATOM 1039 N N . ARG A 1 125 ? 12.232 -14.578 -13.096 1.00 52.38 125 ARG A N 1
ATOM 1040 C CA . ARG A 1 125 ? 12.197 -13.126 -13.306 1.00 52.38 125 ARG A CA 1
ATOM 1041 C C . ARG A 1 125 ? 11.290 -12.537 -12.218 1.00 52.38 125 ARG A C 1
ATOM 1043 O O . ARG A 1 125 ? 10.066 -12.693 -12.304 1.00 52.38 125 ARG A O 1
ATOM 1050 N N . TYR A 1 126 ? 11.884 -11.971 -11.168 1.00 59.28 126 TYR A N 1
ATOM 1051 C CA . TYR A 1 126 ? 11.176 -11.449 -9.995 1.00 59.28 126 TYR A CA 1
ATOM 1052 C C . TYR A 1 126 ? 10.448 -10.145 -10.342 1.00 59.28 126 TYR A C 1
ATOM 1054 O O . TYR A 1 126 ? 11.055 -9.084 -10.441 1.00 59.28 126 TYR A O 1
ATOM 1062 N N . CYS A 1 127 ? 9.136 -10.227 -10.546 1.00 61.75 127 CYS A N 1
ATOM 1063 C CA . CYS A 1 127 ? 8.266 -9.065 -10.423 1.00 61.75 127 CYS A CA 1
ATOM 1064 C C . CYS A 1 127 ? 7.826 -8.995 -8.965 1.00 61.75 127 CYS A C 1
ATOM 1066 O O . CYS A 1 127 ? 7.260 -9.962 -8.465 1.00 61.75 127 CYS A O 1
ATOM 1068 N N . THR A 1 128 ? 8.059 -7.871 -8.291 1.00 58.69 128 THR A N 1
ATOM 1069 C CA . THR A 1 128 ? 7.497 -7.645 -6.955 1.00 58.69 128 THR A CA 1
ATOM 1070 C C . THR A 1 128 ? 5.975 -7.759 -7.020 1.00 58.69 128 THR A C 1
ATOM 1072 O O . THR A 1 128 ? 5.332 -7.000 -7.744 1.00 58.69 128 THR A O 1
ATOM 1075 N N . GLU A 1 129 ? 5.403 -8.703 -6.274 1.00 56.19 129 GLU A N 1
ATOM 1076 C CA . GLU A 1 129 ? 3.961 -8.923 -6.203 1.00 56.19 129 GLU A CA 1
ATOM 1077 C C . GLU A 1 129 ? 3.457 -8.586 -4.799 1.00 56.19 129 GLU A C 1
ATOM 1079 O O . GLU A 1 129 ? 3.834 -9.184 -3.790 1.00 56.19 129 GLU A O 1
ATOM 1084 N N . ILE A 1 130 ? 2.556 -7.615 -4.702 1.00 57.12 130 ILE A N 1
ATOM 1085 C CA . ILE A 1 130 ? 1.870 -7.353 -3.441 1.00 57.12 130 ILE A CA 1
ATOM 1086 C C . ILE A 1 130 ? 0.848 -8.475 -3.209 1.00 57.12 130 ILE A C 1
ATOM 1088 O O . ILE A 1 130 ? -0.215 -8.503 -3.819 1.00 57.12 130 ILE A O 1
ATOM 1092 N N . VAL A 1 131 ? 1.160 -9.376 -2.280 1.00 55.19 131 VAL A N 1
ATOM 1093 C CA . VAL A 1 131 ? 0.333 -10.553 -1.950 1.00 55.19 131 VAL A CA 1
ATOM 1094 C C . VAL A 1 131 ? -0.936 -10.218 -1.145 1.00 55.19 131 VAL A C 1
ATOM 1096 O O . VAL A 1 131 ? -1.803 -11.074 -0.986 1.00 55.19 131 VAL A O 1
ATOM 1099 N N . SER A 1 132 ? -1.102 -8.989 -0.639 1.00 58.47 132 SER A N 1
ATOM 1100 C CA . SER A 1 132 ? -2.314 -8.616 0.112 1.00 58.47 132 SER A CA 1
ATOM 1101 C C . SER A 1 132 ? -3.523 -8.472 -0.818 1.00 58.47 132 SER A C 1
ATOM 1103 O O . SER A 1 132 ? -3.800 -7.386 -1.322 1.00 58.47 132 SER A O 1
ATOM 1105 N N . SER A 1 133 ? -4.255 -9.568 -1.018 1.00 61.00 133 SER A N 1
ATOM 1106 C CA . SER A 1 133 ? -5.555 -9.596 -1.700 1.00 61.00 133 SER A CA 1
ATOM 1107 C C . SER A 1 133 ? -6.689 -9.035 -0.836 1.00 61.00 133 SER A C 1
ATOM 1109 O O . SER A 1 133 ? -7.678 -8.532 -1.370 1.00 61.00 133 SER A O 1
ATOM 1111 N N . ASP A 1 134 ? -6.543 -9.079 0.491 1.00 79.38 134 ASP A N 1
ATOM 1112 C CA . ASP A 1 134 ? -7.544 -8.553 1.413 1.00 79.38 134 ASP A CA 1
ATOM 1113 C C . ASP A 1 134 ? -7.461 -7.024 1.540 1.00 79.38 134 ASP A C 1
ATOM 1115 O O . ASP A 1 134 ? -6.362 -6.463 1.645 1.00 79.38 134 ASP A O 1
ATOM 1119 N N . PRO A 1 135 ? -8.616 -6.334 1.598 1.00 88.12 135 PRO A N 1
ATOM 1120 C CA . PRO A 1 135 ? -8.646 -4.911 1.867 1.00 88.12 135 PRO A CA 1
ATOM 1121 C C . PRO A 1 135 ? -8.175 -4.625 3.294 1.00 88.12 135 PRO A C 1
ATOM 1123 O O . PRO A 1 135 ? -8.543 -5.317 4.249 1.00 88.12 135 PRO A O 1
ATOM 1126 N N . ILE A 1 136 ? -7.402 -3.557 3.454 1.00 91.19 136 ILE A N 1
ATOM 1127 C CA . ILE A 1 136 ? -6.967 -3.089 4.770 1.00 91.19 136 ILE A CA 1
ATOM 1128 C C . ILE A 1 136 ? -8.066 -2.266 5.449 1.00 91.19 136 ILE A C 1
ATOM 1130 O O . ILE A 1 136 ? -8.745 -1.463 4.812 1.00 91.19 136 ILE A O 1
ATOM 1134 N N . PHE A 1 137 ? -8.232 -2.437 6.759 1.00 94.25 137 PHE A N 1
ATOM 1135 C CA . PHE A 1 137 ? -9.233 -1.723 7.556 1.00 94.25 137 PHE A CA 1
ATOM 1136 C C . PHE A 1 137 ? -8.538 -0.661 8.405 1.00 94.25 137 PHE A C 1
ATOM 1138 O O . PHE A 1 137 ? -7.656 -0.984 9.201 1.00 94.25 137 PHE A O 1
ATOM 1145 N N . VAL A 1 138 ? -8.921 0.606 8.232 1.00 95.50 138 VAL A N 1
ATOM 1146 C CA . VAL A 1 138 ? -8.288 1.745 8.911 1.00 95.50 138 VAL A CA 1
ATOM 1147 C C . VAL A 1 138 ? -9.348 2.601 9.611 1.00 95.50 138 VAL A C 1
ATOM 1149 O O . VAL A 1 138 ? -10.266 3.086 8.951 1.00 95.50 138 VAL A O 1
ATOM 1152 N N . PRO A 1 139 ? -9.256 2.827 10.930 1.00 96.19 139 PRO A N 1
ATOM 1153 C CA . PRO A 1 139 ? -10.199 3.708 11.602 1.00 96.19 139 PRO A CA 1
ATOM 1154 C C . PRO A 1 139 ? -9.950 5.172 11.232 1.00 96.19 139 PRO A C 1
ATOM 1156 O O . PRO A 1 139 ? -8.807 5.619 11.109 1.00 96.19 139 PRO A O 1
ATOM 1159 N N . ALA A 1 140 ? -11.028 5.925 11.052 1.00 96.00 140 ALA A N 1
ATOM 1160 C CA . ALA A 1 140 ? -10.962 7.352 10.780 1.00 96.00 140 ALA A CA 1
ATOM 1161 C C . ALA A 1 140 ? -10.662 8.155 12.054 1.00 96.00 140 ALA A C 1
ATOM 1163 O O . ALA A 1 140 ? -10.888 7.693 13.166 1.00 96.00 140 ALA A O 1
ATOM 1164 N N . ASN A 1 141 ? -10.201 9.393 11.878 1.00 93.69 141 ASN A N 1
ATOM 1165 C CA . ASN A 1 141 ? -9.968 10.390 12.932 1.00 93.69 141 ASN A CA 1
ATOM 1166 C C . ASN A 1 141 ? -8.915 10.023 13.992 1.00 93.69 141 ASN A C 1
ATOM 1168 O O . ASN A 1 141 ? -8.702 10.792 14.927 1.00 93.69 141 ASN A O 1
ATOM 1172 N N . ILE A 1 142 ? -8.183 8.925 13.799 1.00 93.00 142 ILE A N 1
ATOM 1173 C CA . ILE A 1 142 ? -7.115 8.481 14.695 1.00 93.00 142 ILE A CA 1
ATOM 1174 C C . ILE A 1 142 ? -5.787 8.473 13.951 1.00 93.00 142 ILE A C 1
ATOM 1176 O O . ILE A 1 142 ? -5.692 8.045 12.802 1.00 93.00 142 ILE A O 1
ATOM 1180 N N . ARG A 1 143 ? -4.736 8.945 14.626 1.00 94.50 143 ARG A N 1
ATOM 1181 C CA . ARG A 1 143 ? -3.378 8.957 14.085 1.00 94.50 143 ARG A CA 1
ATOM 1182 C C . ARG A 1 143 ? -2.759 7.565 14.181 1.00 94.50 143 ARG A C 1
ATOM 1184 O O . ARG A 1 143 ? -2.378 7.139 15.268 1.00 94.50 143 ARG A O 1
ATOM 1191 N N . ARG A 1 144 ? -2.638 6.866 13.050 1.00 93.31 144 ARG A N 1
ATOM 1192 C CA . ARG A 1 144 ? -2.149 5.477 12.984 1.00 93.31 144 ARG A CA 1
ATOM 1193 C C . ARG A 1 144 ? -1.215 5.270 11.794 1.00 93.31 144 ARG A C 1
ATOM 1195 O O . ARG A 1 144 ? -1.356 5.930 10.766 1.00 93.31 144 ARG A O 1
ATOM 1202 N N . PHE A 1 145 ? -0.270 4.342 11.937 1.00 94.00 145 PHE A N 1
ATOM 1203 C CA . PHE A 1 145 ? 0.462 3.796 10.793 1.00 94.00 145 PHE A CA 1
ATOM 1204 C C . PHE A 1 145 ? -0.479 2.947 9.938 1.00 94.00 145 PHE A C 1
ATOM 1206 O O . PHE A 1 145 ? -1.328 2.233 10.480 1.00 94.00 145 PHE A O 1
ATOM 1213 N N . ILE A 1 146 ? -0.287 2.968 8.621 1.00 93.62 146 ILE A N 1
ATOM 1214 C CA . ILE A 1 146 ? -0.967 2.035 7.717 1.00 93.62 146 ILE A CA 1
ATOM 1215 C C . ILE A 1 146 ? 0.007 0.904 7.406 1.00 93.62 146 ILE A C 1
ATOM 1217 O O . ILE A 1 146 ? 1.066 1.122 6.819 1.00 93.62 146 ILE A O 1
ATOM 1221 N N . LYS A 1 147 ? -0.348 -0.301 7.855 1.00 90.81 147 LYS A N 1
ATOM 1222 C CA . LYS A 1 147 ? 0.445 -1.516 7.677 1.00 90.81 147 LYS A CA 1
ATOM 1223 C C . LYS A 1 147 ? 0.006 -2.237 6.406 1.00 90.81 147 LYS A C 1
ATOM 1225 O O . LYS A 1 147 ? -1.172 -2.557 6.268 1.00 90.81 147 LYS A O 1
ATOM 1230 N N . LEU A 1 148 ? 0.956 -2.539 5.528 1.00 87.19 148 LEU A N 1
ATOM 1231 C CA . LEU A 1 148 ? 0.732 -3.262 4.280 1.00 87.19 148 LEU A CA 1
ATOM 1232 C C . LEU A 1 148 ? 1.605 -4.517 4.261 1.00 87.19 148 LEU A C 1
ATOM 1234 O O . LEU A 1 148 ? 2.825 -4.433 4.400 1.00 87.19 148 LEU A O 1
ATOM 1238 N N . ASN A 1 149 ? 0.986 -5.685 4.100 1.00 80.94 149 ASN A N 1
ATOM 1239 C CA . ASN A 1 149 ? 1.719 -6.940 3.948 1.00 80.94 149 ASN A CA 1
ATOM 1240 C C . ASN A 1 149 ? 2.069 -7.121 2.468 1.00 80.94 149 ASN A C 1
ATOM 1242 O O . ASN A 1 149 ? 1.178 -7.250 1.630 1.00 80.94 149 ASN A O 1
ATOM 1246 N N . LEU A 1 150 ? 3.360 -7.099 2.145 1.00 75.56 150 LEU A N 1
ATOM 1247 C CA . LEU A 1 150 ? 3.864 -7.186 0.775 1.00 75.56 150 LEU A CA 1
ATOM 1248 C C . LEU A 1 150 ? 4.816 -8.380 0.683 1.00 75.56 150 LEU A C 1
ATOM 1250 O O . LEU A 1 150 ? 5.579 -8.618 1.621 1.00 75.56 150 LEU A O 1
ATOM 1254 N N . LYS A 1 151 ? 4.817 -9.094 -0.446 1.00 71.12 151 LYS A N 1
ATOM 1255 C CA . LYS A 1 151 ? 5.878 -10.048 -0.769 1.00 71.12 151 LYS A CA 1
ATOM 1256 C C . LYS A 1 151 ? 6.832 -9.350 -1.728 1.00 71.12 151 LYS A C 1
ATOM 1258 O O . LYS A 1 151 ? 6.511 -9.114 -2.887 1.00 71.12 151 LYS A O 1
ATOM 1263 N N . ILE A 1 152 ? 7.974 -8.926 -1.206 1.00 66.50 152 ILE A N 1
ATOM 1264 C CA . ILE A 1 152 ? 8.979 -8.247 -2.015 1.00 66.50 152 ILE A CA 1
ATOM 1265 C C . ILE A 1 152 ? 10.058 -9.249 -2.379 1.00 66.50 152 ILE A C 1
ATOM 1267 O O . ILE A 1 152 ? 10.843 -9.642 -1.524 1.00 66.50 152 ILE A O 1
ATOM 1271 N N . ASP A 1 153 ? 10.082 -9.637 -3.650 1.00 63.91 153 ASP A N 1
ATOM 1272 C CA . ASP A 1 153 ? 11.107 -10.536 -4.173 1.00 63.91 153 ASP A CA 1
ATOM 1273 C C . ASP A 1 153 ? 12.376 -9.761 -4.589 1.00 63.91 153 ASP A C 1
ATOM 1275 O O . ASP A 1 153 ? 13.482 -10.296 -4.520 1.00 63.91 153 ASP A O 1
ATOM 1279 N N . ASP A 1 154 ? 12.254 -8.472 -4.945 1.00 65.56 154 ASP A N 1
ATOM 1280 C CA . ASP A 1 154 ? 13.406 -7.614 -5.251 1.00 65.56 154 ASP A CA 1
ATOM 1281 C C . ASP A 1 154 ? 13.945 -6.879 -4.008 1.00 65.56 154 ASP A C 1
ATOM 1283 O O . ASP A 1 154 ? 13.419 -5.852 -3.562 1.00 65.56 154 ASP A O 1
ATOM 1287 N N . LEU A 1 155 ? 15.074 -7.369 -3.488 1.00 66.56 155 LEU A N 1
ATOM 1288 C CA . LEU A 1 155 ? 15.782 -6.784 -2.347 1.00 66.56 155 LEU A CA 1
ATOM 1289 C C . LEU A 1 155 ? 16.299 -5.352 -2.595 1.00 66.56 155 LEU A C 1
ATOM 1291 O O . LEU A 1 155 ? 16.587 -4.631 -1.635 1.00 66.56 155 LEU A O 1
ATOM 1295 N N . THR A 1 156 ? 16.416 -4.895 -3.846 1.00 65.25 156 THR A N 1
ATOM 1296 C CA . THR A 1 156 ? 16.845 -3.517 -4.141 1.00 65.25 156 THR A CA 1
ATOM 1297 C C . THR A 1 156 ? 15.818 -2.478 -3.682 1.00 65.25 156 THR A C 1
ATOM 1299 O O . THR A 1 156 ? 16.197 -1.350 -3.344 1.00 65.25 156 THR A O 1
ATOM 1302 N N . LEU A 1 157 ? 14.540 -2.859 -3.561 1.00 67.94 157 LEU A N 1
ATOM 1303 C CA . LEU A 1 157 ? 13.465 -1.973 -3.107 1.00 67.94 157 LEU A CA 1
ATOM 1304 C C . LEU A 1 157 ? 13.619 -1.541 -1.641 1.00 67.94 157 LEU A C 1
ATOM 1306 O O . LEU A 1 157 ? 13.195 -0.440 -1.294 1.00 67.94 157 LEU A O 1
ATOM 1310 N N . TYR A 1 158 ? 14.308 -2.321 -0.799 1.00 71.00 158 TYR A N 1
ATOM 1311 C CA . TYR A 1 158 ? 14.581 -1.959 0.604 1.00 71.00 158 TYR A CA 1
ATOM 1312 C C . TYR A 1 158 ? 15.463 -0.712 0.744 1.00 71.00 158 TYR A C 1
ATOM 1314 O O . TYR A 1 158 ? 15.460 -0.065 1.789 1.00 71.00 158 TYR A O 1
ATOM 1322 N N . LYS A 1 159 ? 16.227 -0.368 -0.299 1.00 70.62 159 LYS A N 1
ATOM 1323 C CA . LYS A 1 159 ? 17.103 0.812 -0.318 1.00 70.62 159 LYS A CA 1
ATOM 1324 C C . LYS A 1 159 ? 16.430 2.042 -0.933 1.00 70.62 159 LYS A C 1
ATOM 1326 O O . LYS A 1 159 ? 17.032 3.114 -0.934 1.00 70.62 159 LYS A O 1
ATOM 1331 N N . ARG A 1 160 ? 15.220 1.904 -1.489 1.00 74.50 160 ARG A N 1
ATOM 1332 C CA . ARG A 1 160 ? 14.520 2.996 -2.176 1.00 74.50 160 ARG A CA 1
ATOM 1333 C C . ARG A 1 160 ? 13.689 3.833 -1.208 1.00 74.50 160 ARG A C 1
ATOM 1335 O O . ARG A 1 160 ? 13.240 3.373 -0.161 1.00 74.50 160 ARG A O 1
ATOM 1342 N N . HIS A 1 161 ? 13.454 5.086 -1.590 1.00 80.69 161 HIS A N 1
ATOM 1343 C CA . HIS A 1 161 ? 12.519 5.960 -0.891 1.00 80.69 161 HIS A CA 1
ATOM 1344 C C . HIS A 1 161 ? 11.090 5.611 -1.299 1.00 80.69 161 HIS A C 1
ATOM 1346 O O . HIS A 1 161 ? 10.633 5.997 -2.372 1.00 80.69 161 HIS A O 1
ATOM 1352 N N . ILE A 1 162 ? 10.396 4.875 -0.435 1.00 82.88 162 ILE A N 1
ATOM 1353 C CA . ILE A 1 162 ? 9.004 4.486 -0.647 1.00 82.88 162 ILE A CA 1
ATOM 1354 C C . ILE A 1 162 ? 8.093 5.595 -0.111 1.00 82.88 162 ILE A C 1
ATOM 1356 O O . ILE A 1 162 ? 8.289 6.112 0.988 1.00 82.88 162 ILE A O 1
ATOM 1360 N N . MET A 1 163 ? 7.077 5.951 -0.884 1.00 89.38 163 MET A N 1
ATOM 1361 C CA . MET A 1 163 ? 6.002 6.864 -0.529 1.00 89.38 163 MET A CA 1
ATOM 1362 C C . MET A 1 163 ? 4.673 6.137 -0.721 1.00 89.38 163 MET A C 1
ATOM 1364 O O . MET A 1 163 ? 4.427 5.538 -1.764 1.00 89.38 163 MET A O 1
ATOM 1368 N N . CYS A 1 164 ? 3.801 6.206 0.274 1.00 90.94 164 CYS A N 1
ATOM 1369 C CA . CYS A 1 164 ? 2.433 5.730 0.164 1.00 90.94 164 CYS A CA 1
ATOM 1370 C C . CYS A 1 164 ? 1.535 6.890 -0.266 1.00 90.94 164 CYS A C 1
ATOM 1372 O O . CYS A 1 164 ? 1.439 7.897 0.438 1.00 90.94 164 CYS A O 1
ATOM 1374 N N . GLU A 1 165 ? 0.868 6.742 -1.403 1.00 92.81 165 GLU A N 1
ATOM 1375 C CA . GLU A 1 165 ? -0.163 7.649 -1.889 1.00 92.81 165 GLU A CA 1
ATOM 1376 C C . GLU A 1 165 ? -1.543 7.045 -1.608 1.00 92.81 165 GLU A C 1
ATOM 1378 O O . GLU A 1 165 ? -1.935 6.034 -2.184 1.00 92.81 165 GLU A O 1
ATOM 1383 N N . ILE A 1 166 ? -2.273 7.650 -0.681 1.00 94.50 166 ILE A N 1
ATOM 1384 C CA . ILE A 1 166 ? -3.554 7.163 -0.176 1.00 94.50 166 ILE A CA 1
ATOM 1385 C C . ILE A 1 166 ? -4.662 7.993 -0.809 1.00 94.50 166 ILE A C 1
ATOM 1387 O O . ILE A 1 166 ? -4.674 9.216 -0.667 1.00 94.50 166 ILE A O 1
ATOM 1391 N N . HIS A 1 167 ? -5.604 7.321 -1.457 1.00 94.50 167 HIS A N 1
ATOM 1392 C CA . HIS A 1 167 ? -6.779 7.917 -2.082 1.00 94.50 167 HIS A CA 1
ATOM 1393 C C . HIS A 1 167 ? -8.018 7.536 -1.282 1.00 94.50 167 HIS A C 1
ATOM 1395 O O . HIS A 1 167 ? -8.355 6.357 -1.170 1.00 94.50 167 HIS A O 1
ATOM 1401 N N . ILE A 1 168 ? -8.698 8.530 -0.714 1.00 95.44 168 ILE A N 1
ATOM 1402 C CA . ILE A 1 168 ? -9.921 8.333 0.065 1.00 95.44 168 ILE A CA 1
ATOM 1403 C C . ILE A 1 168 ? -10.895 9.487 -0.184 1.00 95.44 168 ILE A C 1
ATOM 1405 O O . ILE A 1 168 ? -10.576 10.654 0.036 1.00 95.44 168 ILE A O 1
ATOM 1409 N N . GLU A 1 169 ? -12.100 9.161 -0.653 1.00 91.06 169 GLU A N 1
ATOM 1410 C CA . GLU A 1 169 ? -13.108 10.144 -1.079 1.00 91.06 169 GLU A CA 1
ATOM 1411 C C . GLU A 1 169 ? -12.548 11.149 -2.109 1.00 91.06 169 GLU A C 1
ATOM 1413 O O . GLU A 1 169 ? -12.260 10.768 -3.239 1.00 91.06 169 GLU A O 1
ATOM 1418 N N . GLN A 1 170 ? -12.402 12.421 -1.733 1.00 88.25 170 GLN A N 1
ATOM 1419 C CA . GLN A 1 170 ? -11.832 13.493 -2.561 1.00 88.25 170 GLN A CA 1
ATOM 1420 C C . GLN A 1 170 ? -10.435 13.916 -2.078 1.00 88.25 170 GLN A C 1
ATOM 1422 O O . GLN A 1 170 ? -9.906 14.939 -2.508 1.00 88.25 170 GLN A O 1
ATOM 1427 N N . THR A 1 171 ? -9.844 13.156 -1.154 1.00 91.81 171 THR A N 1
ATOM 1428 C CA . THR A 1 171 ? -8.566 13.481 -0.521 1.00 91.81 171 THR A CA 1
ATOM 1429 C C . THR A 1 171 ? -7.481 12.528 -1.003 1.00 91.81 171 THR A C 1
ATOM 1431 O O . THR A 1 171 ? -7.653 11.308 -0.986 1.00 91.81 171 THR A O 1
ATOM 1434 N N . VAL A 1 172 ? -6.332 13.097 -1.371 1.00 95.12 172 VAL A N 1
ATOM 1435 C CA . VAL A 1 172 ? -5.107 12.352 -1.670 1.00 95.12 172 VAL A CA 1
ATOM 1436 C C . VAL A 1 172 ? -4.043 12.735 -0.648 1.00 95.12 172 VAL A C 1
ATOM 1438 O O . VAL A 1 172 ? -3.741 13.915 -0.475 1.00 95.12 172 VAL A O 1
ATOM 1441 N N . LEU A 1 173 ? -3.476 11.747 0.042 1.00 95.50 173 LEU A N 1
ATOM 1442 C CA . LEU A 1 173 ? -2.432 11.940 1.050 1.00 95.50 173 LEU A CA 1
ATOM 1443 C C . LEU A 1 173 ? -1.164 11.215 0.621 1.00 95.50 173 LEU A C 1
ATOM 1445 O O . LEU A 1 173 ? -1.214 10.044 0.261 1.00 95.50 173 LEU A O 1
ATOM 1449 N N . ARG A 1 174 ? -0.016 11.888 0.707 1.00 94.75 174 ARG A N 1
ATOM 1450 C CA . ARG A 1 174 ? 1.294 11.275 0.464 1.00 94.75 174 ARG A CA 1
ATOM 1451 C C . ARG A 1 174 ? 2.094 11.255 1.750 1.00 94.75 174 ARG A C 1
ATOM 1453 O O . ARG A 1 174 ? 2.356 12.305 2.331 1.00 94.75 174 ARG A O 1
ATOM 1460 N N . VAL A 1 175 ? 2.484 10.064 2.179 1.00 95.38 175 VAL A N 1
ATOM 1461 C CA . VAL A 1 175 ? 3.267 9.848 3.399 1.00 95.38 175 VAL A CA 1
ATOM 1462 C C . VAL A 1 175 ? 4.461 8.957 3.097 1.00 95.38 175 VAL A C 1
ATOM 1464 O O . VAL A 1 175 ? 4.431 8.190 2.135 1.00 95.38 175 VAL A O 1
ATOM 1467 N N . LYS A 1 176 ? 5.533 9.063 3.883 1.00 93.25 176 LYS A N 1
ATOM 1468 C CA . LYS A 1 176 ? 6.702 8.200 3.689 1.00 93.25 176 LYS A CA 1
ATOM 1469 C C . LYS A 1 176 ? 6.361 6.768 4.096 1.00 93.25 176 LYS A C 1
ATOM 1471 O O . LYS A 1 176 ? 5.547 6.546 4.989 1.00 93.25 176 LYS A O 1
ATOM 1476 N N . GLY A 1 177 ? 6.960 5.809 3.407 1.00 91.06 177 GLY A N 1
ATOM 1477 C CA . GLY A 1 177 ? 6.909 4.390 3.724 1.00 91.06 177 GLY A CA 1
ATOM 1478 C C . GLY A 1 177 ? 8.245 3.927 4.294 1.00 91.06 177 GLY A C 1
ATOM 1479 O O . GLY A 1 177 ? 9.304 4.345 3.828 1.00 91.06 177 GLY A O 1
ATOM 1480 N N . SER A 1 178 ? 8.194 3.049 5.289 1.00 88.81 178 SER A N 1
ATOM 1481 C CA . SER A 1 178 ? 9.360 2.379 5.863 1.00 88.81 178 SER A CA 1
ATOM 1482 C C . SER A 1 178 ? 9.201 0.866 5.739 1.00 88.81 178 SER A C 1
ATOM 1484 O O . SER A 1 178 ? 8.146 0.308 6.048 1.00 88.81 178 SER A O 1
ATOM 1486 N N . MET A 1 179 ? 10.235 0.204 5.222 1.00 84.00 179 MET A N 1
ATOM 1487 C CA . MET A 1 179 ? 10.213 -1.232 4.962 1.00 84.00 179 MET A CA 1
ATOM 1488 C C . MET A 1 179 ? 10.699 -1.993 6.204 1.00 84.00 179 MET A C 1
ATOM 1490 O O . MET A 1 179 ? 11.802 -1.749 6.689 1.00 84.00 179 MET A O 1
ATOM 1494 N N . GLY A 1 180 ? 9.866 -2.890 6.732 1.00 81.75 180 GLY A N 1
ATOM 1495 C CA . GLY A 1 180 ? 10.274 -3.961 7.649 1.00 81.75 180 GLY A CA 1
ATOM 1496 C C . GLY A 1 180 ? 10.647 -5.228 6.871 1.00 81.75 180 GLY A C 1
ATOM 1497 O O . GLY A 1 180 ? 10.827 -5.168 5.665 1.00 81.75 180 GLY A O 1
ATOM 1498 N N . GLU A 1 181 ? 10.714 -6.398 7.512 1.00 75.00 181 GLU A N 1
ATOM 1499 C CA . GLU A 1 181 ? 11.119 -7.641 6.820 1.00 75.00 181 GLU A CA 1
ATOM 1500 C C . GLU A 1 181 ? 10.150 -8.069 5.703 1.00 75.00 181 GLU A C 1
ATOM 1502 O O . GLU A 1 181 ? 10.574 -8.297 4.576 1.00 75.00 181 GLU A O 1
ATOM 1507 N N . SER A 1 182 ? 8.843 -8.130 5.973 1.00 76.88 182 SER A N 1
ATOM 1508 C CA . SER A 1 182 ? 7.802 -8.483 4.977 1.00 76.88 182 SER A CA 1
ATOM 1509 C C . SER A 1 182 ? 6.562 -7.599 5.116 1.00 76.88 182 SER A C 1
ATOM 1511 O O . SER A 1 182 ? 5.414 -8.003 4.925 1.00 76.88 182 SER A O 1
ATOM 1513 N N . THR A 1 183 ? 6.776 -6.373 5.575 1.00 84.69 183 THR A N 1
ATOM 1514 C CA . THR A 1 183 ? 5.708 -5.427 5.872 1.00 84.69 183 THR A CA 1
ATOM 1515 C C . THR A 1 183 ? 6.198 -4.027 5.575 1.00 84.69 183 THR A C 1
ATOM 1517 O O . THR A 1 183 ? 7.239 -3.621 6.084 1.00 84.69 183 THR A O 1
ATOM 1520 N N . LEU A 1 184 ? 5.412 -3.275 4.815 1.00 87.50 184 LEU A N 1
ATOM 1521 C CA . LEU A 1 184 ? 5.611 -1.849 4.628 1.00 87.50 184 LEU A CA 1
ATOM 1522 C C . LEU A 1 184 ? 4.734 -1.074 5.617 1.00 87.50 184 LEU A C 1
ATOM 1524 O O . LEU A 1 184 ? 3.533 -1.328 5.736 1.00 87.50 184 LEU A O 1
ATOM 1528 N N . TYR A 1 185 ? 5.335 -0.112 6.308 1.00 92.12 185 TYR A N 1
ATOM 1529 C CA . TYR A 1 185 ? 4.649 0.798 7.217 1.00 92.12 185 T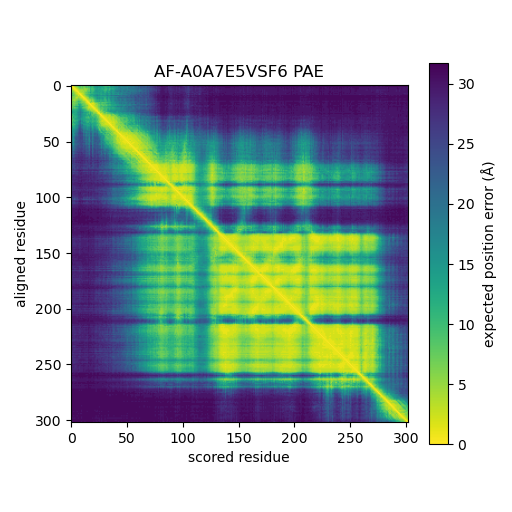YR A CA 1
ATOM 1530 C C . TYR A 1 185 ? 4.621 2.197 6.609 1.00 92.12 185 TYR A C 1
ATOM 1532 O O . TYR A 1 185 ? 5.653 2.863 6.520 1.00 92.12 185 TYR A O 1
ATOM 1540 N N . CYS A 1 186 ? 3.440 2.653 6.205 1.00 93.75 186 CYS A N 1
ATOM 1541 C CA . CYS A 1 186 ? 3.226 4.050 5.853 1.00 93.75 186 CYS A CA 1
ATOM 1542 C C . CYS A 1 186 ? 3.135 4.883 7.137 1.00 93.75 186 CYS A C 1
ATOM 1544 O O . CYS A 1 186 ? 2.428 4.489 8.071 1.00 93.75 186 CYS A O 1
ATOM 1546 N N . ASP A 1 187 ? 3.828 6.022 7.165 1.00 95.50 187 ASP A N 1
ATOM 1547 C CA . ASP A 1 187 ? 3.919 6.932 8.308 1.00 95.50 187 ASP A CA 1
ATOM 1548 C C . ASP A 1 187 ? 2.553 7.286 8.907 1.00 95.50 187 ASP A C 1
ATOM 1550 O O . ASP A 1 187 ? 1.524 7.328 8.227 1.00 95.50 187 ASP A O 1
ATOM 1554 N N . MET A 1 188 ? 2.564 7.585 10.209 1.00 94.94 188 MET A N 1
ATOM 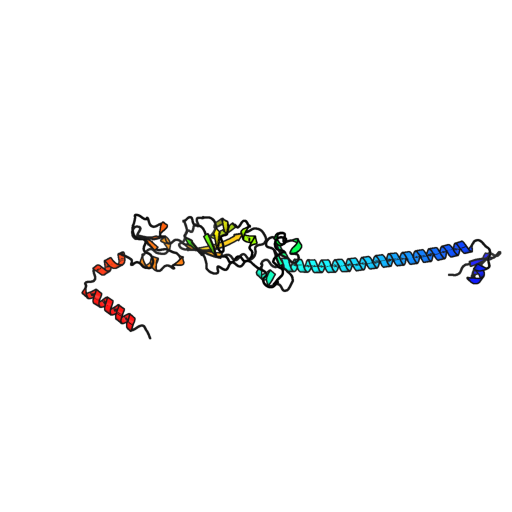1555 C CA . MET A 1 188 ? 1.358 7.905 10.964 1.00 94.94 188 MET A CA 1
ATOM 1556 C C . MET A 1 188 ? 0.559 9.052 10.333 1.00 94.94 188 MET A C 1
ATOM 1558 O O . MET A 1 188 ? 1.007 10.202 10.333 1.00 94.94 188 MET A O 1
ATOM 1562 N N . THR A 1 189 ? -0.672 8.763 9.916 1.00 95.06 189 THR A N 1
ATOM 1563 C CA . THR A 1 189 ? -1.590 9.739 9.316 1.00 95.06 189 THR A CA 1
ATOM 1564 C C . THR A 1 189 ? -2.978 9.659 9.944 1.00 95.06 189 THR A C 1
ATOM 1566 O O . THR A 1 189 ? -3.282 8.718 10.675 1.00 95.06 189 THR A O 1
ATOM 1569 N N . ILE A 1 190 ? -3.806 10.673 9.693 1.00 95.31 190 ILE A N 1
ATOM 1570 C CA . ILE A 1 190 ? -5.206 10.726 10.123 1.00 95.31 190 ILE A CA 1
ATOM 1571 C C . ILE A 1 190 ? -6.070 10.764 8.869 1.00 95.31 190 ILE A C 1
ATOM 1573 O O . ILE A 1 190 ? -6.041 11.744 8.124 1.00 95.31 190 ILE A O 1
ATOM 1577 N N . LEU A 1 191 ? -6.860 9.714 8.656 1.00 95.62 191 LEU A N 1
ATOM 1578 C CA . LEU A 1 191 ? -7.841 9.669 7.576 1.00 95.62 191 LEU A CA 1
ATOM 1579 C C . LEU A 1 191 ? -9.168 10.239 8.074 1.00 95.62 191 LEU A C 1
ATOM 1581 O O . LEU A 1 191 ? -9.619 9.898 9.166 1.00 95.62 191 LEU A O 1
ATOM 1585 N N . ARG A 1 192 ? -9.794 11.114 7.286 1.00 94.62 192 ARG A N 1
ATOM 1586 C CA . ARG A 1 192 ? -11.069 11.752 7.634 1.00 94.62 192 ARG A CA 1
ATOM 1587 C C . ARG A 1 192 ? -12.134 11.350 6.632 1.00 94.62 192 ARG A C 1
ATOM 1589 O O . ARG A 1 192 ? -11.890 11.420 5.433 1.00 94.62 192 ARG A O 1
ATOM 1596 N N . ILE A 1 193 ? -13.295 10.953 7.145 1.00 95.25 193 ILE A N 1
ATOM 1597 C CA . ILE A 1 193 ? -14.478 10.604 6.355 1.00 95.25 193 ILE A CA 1
ATOM 1598 C C . ILE A 1 193 ? -15.730 11.141 7.054 1.00 95.25 193 ILE A C 1
ATOM 1600 O O . ILE A 1 193 ? -15.794 11.195 8.287 1.00 95.25 193 ILE A O 1
ATOM 1604 N N . MET A 1 194 ? -16.737 11.528 6.273 1.00 91.62 194 MET A N 1
ATOM 1605 C CA . MET A 1 194 ? -17.983 12.088 6.822 1.00 91.62 194 MET A CA 1
ATOM 1606 C C . MET A 1 194 ? -19.015 11.009 7.173 1.00 91.62 194 MET A C 1
ATOM 1608 O O . MET A 1 194 ? -19.796 11.173 8.107 1.00 91.62 194 MET A O 1
ATOM 1612 N N . ARG A 1 195 ? -18.997 9.898 6.438 1.00 93.31 195 ARG A N 1
ATOM 1613 C CA . ARG A 1 195 ? -19.904 8.748 6.578 1.00 93.31 195 ARG A CA 1
ATOM 1614 C C . ARG A 1 195 ? -19.342 7.680 7.523 1.00 93.31 195 ARG A C 1
ATOM 1616 O O . ARG A 1 195 ? -18.215 7.790 7.995 1.00 93.31 195 ARG A O 1
ATOM 1623 N N . ASN A 1 196 ? -20.136 6.648 7.805 1.00 93.12 196 ASN A N 1
ATOM 1624 C CA . ASN A 1 196 ? -19.730 5.528 8.660 1.00 93.12 196 ASN A CA 1
ATOM 1625 C C . ASN A 1 196 ? -18.606 4.678 8.044 1.00 93.12 196 ASN A C 1
ATOM 1627 O O . ASN A 1 196 ? -17.727 4.219 8.768 1.00 93.12 196 ASN A O 1
ATOM 1631 N N . VAL A 1 197 ? -18.621 4.487 6.721 1.00 96.12 197 VAL A N 1
ATOM 1632 C CA . VAL A 1 197 ? -17.619 3.727 5.966 1.00 96.12 197 VAL A CA 1
ATOM 1633 C C . VAL A 1 197 ? -17.334 4.415 4.632 1.00 96.12 197 VAL A C 1
ATOM 1635 O O . VAL A 1 197 ? -18.250 4.876 3.952 1.00 96.12 197 VAL A O 1
ATOM 1638 N N . ALA A 1 198 ? -16.070 4.454 4.222 1.00 96.50 198 ALA A N 1
ATOM 1639 C CA . ALA A 1 198 ? -15.655 4.883 2.894 1.00 96.50 198 ALA A CA 1
ATOM 1640 C C . ALA A 1 198 ? -14.614 3.920 2.314 1.00 96.50 198 ALA A C 1
ATOM 1642 O O . ALA A 1 198 ? -13.726 3.439 3.016 1.00 96.50 198 ALA A O 1
ATOM 1643 N N . LEU A 1 199 ? -14.734 3.655 1.015 1.00 95.31 199 LEU A N 1
ATOM 1644 C CA . LEU A 1 199 ? -13.755 2.880 0.264 1.00 95.31 199 LEU A CA 1
ATOM 1645 C C . LEU A 1 199 ? -12.660 3.808 -0.257 1.00 95.31 199 LEU A C 1
ATOM 1647 O O . LEU A 1 199 ? -12.940 4.914 -0.724 1.00 95.31 199 LEU A O 1
ATOM 1651 N N . GLY A 1 200 ? -11.427 3.336 -0.183 1.00 93.50 200 GLY A N 1
ATOM 1652 C CA . GLY A 1 200 ? -10.252 3.999 -0.718 1.00 93.50 200 GLY A CA 1
ATOM 1653 C C . GLY A 1 200 ? -9.230 2.979 -1.188 1.00 93.50 200 GLY A C 1
ATOM 1654 O O . GLY A 1 200 ? -9.498 1.776 -1.224 1.00 93.50 200 GLY A O 1
ATOM 1655 N N . TYR A 1 201 ? -8.047 3.458 -1.536 1.00 92.25 201 TYR A N 1
ATOM 1656 C CA . TYR A 1 201 ? -6.931 2.592 -1.882 1.00 92.25 201 TYR A CA 1
ATOM 1657 C C . TYR A 1 201 ? -5.585 3.254 -1.598 1.00 92.25 201 TYR A C 1
ATOM 1659 O O . TYR A 1 201 ? -5.485 4.475 -1.476 1.00 92.25 201 TYR A O 1
ATOM 1667 N N . VAL A 1 202 ? -4.538 2.437 -1.505 1.00 90.25 202 VAL A N 1
ATOM 1668 C CA . VAL A 1 202 ? -3.150 2.895 -1.394 1.00 90.25 202 VAL A CA 1
ATOM 1669 C C . VAL A 1 202 ? -2.383 2.492 -2.640 1.00 90.25 202 VAL A C 1
ATOM 1671 O O . VAL A 1 202 ? -2.412 1.332 -3.047 1.00 90.25 202 VAL A O 1
ATOM 1674 N N . ARG A 1 203 ? -1.668 3.452 -3.221 1.00 86.94 203 ARG A N 1
ATOM 1675 C CA . ARG A 1 203 ? -0.674 3.250 -4.272 1.00 86.94 203 ARG A CA 1
ATOM 1676 C C . ARG A 1 203 ? 0.712 3.465 -3.679 1.00 86.94 203 ARG A C 1
ATOM 1678 O O . ARG A 1 203 ? 0.932 4.416 -2.932 1.00 86.94 203 ARG A O 1
ATOM 1685 N N . LEU A 1 204 ? 1.645 2.580 -3.998 1.00 83.94 204 LEU A N 1
ATOM 1686 C CA . LEU A 1 204 ? 3.033 2.702 -3.567 1.00 83.94 204 LEU A CA 1
ATOM 1687 C C . LEU A 1 204 ? 3.860 3.366 -4.665 1.00 83.94 204 LEU A C 1
ATOM 1689 O O . LEU A 1 204 ? 3.742 3.015 -5.834 1.00 83.94 204 LEU A O 1
ATOM 1693 N N . LEU A 1 205 ? 4.687 4.332 -4.277 1.00 81.50 205 LEU A N 1
ATOM 1694 C CA . LEU A 1 205 ? 5.584 5.071 -5.158 1.00 81.50 205 LEU A CA 1
ATOM 1695 C C . LEU A 1 205 ? 7.013 4.892 -4.631 1.00 81.50 205 LEU A C 1
ATOM 1697 O O . LEU A 1 205 ? 7.301 5.306 -3.516 1.00 81.50 205 LEU A O 1
ATOM 1701 N N . TRP A 1 206 ? 7.923 4.296 -5.397 1.00 75.56 206 TRP A N 1
ATOM 1702 C CA . TRP A 1 206 ? 9.319 4.049 -4.965 1.00 75.56 206 TRP A CA 1
ATOM 1703 C C . TRP A 1 206 ? 10.373 4.590 -5.943 1.00 75.56 206 TRP A C 1
ATOM 1705 O O . TRP A 1 206 ? 11.556 4.275 -5.826 1.00 75.56 206 TRP A O 1
ATOM 1715 N N . GLY A 1 207 ? 9.952 5.433 -6.891 1.00 61.66 207 GLY A N 1
ATOM 1716 C CA . GLY A 1 207 ? 10.807 6.021 -7.922 1.00 61.66 207 GLY A CA 1
ATOM 1717 C C . GLY A 1 207 ? 11.119 5.050 -9.065 1.00 61.66 207 GLY A C 1
ATOM 1718 O O . GLY A 1 207 ? 11.479 3.896 -8.826 1.00 61.66 207 GLY A O 1
ATOM 1719 N N . GLY A 1 208 ? 10.994 5.545 -10.301 1.00 65.38 208 GLY A N 1
ATOM 1720 C CA . GLY A 1 208 ? 11.159 4.772 -11.533 1.00 65.38 208 GLY A CA 1
ATOM 1721 C C . GLY A 1 208 ? 9.835 4.342 -12.179 1.00 65.38 208 GLY A C 1
ATOM 1722 O O . GLY A 1 208 ? 8.776 4.855 -11.817 1.00 65.38 208 GLY A O 1
ATOM 1723 N N . ALA A 1 209 ? 9.889 3.431 -13.150 1.00 59.66 209 ALA A N 1
ATOM 1724 C CA . ALA A 1 209 ? 8.701 2.854 -13.763 1.00 59.66 209 ALA A CA 1
ATOM 1725 C C . ALA A 1 209 ? 7.961 1.986 -12.757 1.00 59.66 209 ALA A C 1
ATOM 1727 O O . ALA A 1 209 ? 8.567 1.150 -12.096 1.00 59.66 209 ALA A O 1
ATOM 1728 N N . GLU A 1 210 ? 6.654 2.184 -12.648 1.00 58.69 210 GLU A N 1
ATOM 1729 C CA . GLU A 1 210 ? 5.826 1.515 -11.654 1.00 58.69 210 GLU A CA 1
ATOM 1730 C C . GLU A 1 210 ? 5.756 0.003 -11.934 1.00 58.69 210 GLU A C 1
ATOM 1732 O O . GLU A 1 210 ? 5.063 -0.408 -12.865 1.00 58.69 210 GLU A O 1
ATOM 1737 N N . PRO A 1 211 ? 6.458 -0.864 -11.175 1.00 51.00 211 PRO A N 1
ATOM 1738 C CA . PRO A 1 211 ? 6.263 -2.295 -11.275 1.00 51.00 211 PRO A CA 1
ATOM 1739 C C . PRO A 1 211 ? 4.874 -2.570 -10.713 1.00 51.00 211 PRO A C 1
ATOM 1741 O O . PRO A 1 211 ? 4.702 -2.592 -9.507 1.00 51.00 211 PRO A O 1
ATOM 1744 N N . PHE A 1 212 ? 3.875 -2.688 -11.583 1.00 52.53 212 PHE A N 1
ATOM 1745 C CA . PHE A 1 212 ? 2.505 -3.042 -11.212 1.00 52.53 212 PHE A CA 1
ATOM 1746 C C . PHE A 1 212 ? 1.942 -2.298 -9.987 1.00 52.53 212 PHE A C 1
ATOM 1748 O O . PHE A 1 212 ? 2.038 -2.714 -8.835 1.00 52.53 212 PHE A O 1
ATOM 1755 N N . SER A 1 213 ? 1.235 -1.213 -10.280 1.00 53.28 213 SER A N 1
ATOM 1756 C CA . SER A 1 213 ? 0.345 -0.499 -9.375 1.00 53.28 213 SER A CA 1
ATOM 1757 C C . SER A 1 213 ? -0.878 -1.346 -8.979 1.00 53.28 213 SER A C 1
ATOM 1759 O O . SER A 1 213 ? -1.998 -1.035 -9.394 1.00 53.28 213 SER A O 1
ATOM 1761 N N . ASN A 1 214 ? -0.744 -2.416 -8.194 1.00 58.22 214 ASN A N 1
ATOM 1762 C CA . ASN A 1 214 ? -1.950 -2.928 -7.554 1.00 58.22 214 ASN A CA 1
ATOM 1763 C C . ASN A 1 214 ? -2.310 -1.970 -6.412 1.00 58.22 214 ASN A C 1
ATOM 1765 O O . ASN A 1 214 ? -1.630 -1.840 -5.395 1.00 58.22 214 ASN A O 1
ATOM 1769 N N . MET A 1 215 ? -3.372 -1.212 -6.654 1.00 77.81 215 MET A N 1
ATOM 1770 C CA . MET A 1 215 ? -4.013 -0.388 -5.648 1.00 77.81 215 MET A CA 1
ATOM 1771 C C . MET A 1 215 ? -4.479 -1.314 -4.527 1.00 77.81 215 MET A C 1
ATOM 1773 O O . MET A 1 215 ? -5.338 -2.169 -4.740 1.00 77.81 215 MET A O 1
ATOM 1777 N N . ILE A 1 216 ? -3.904 -1.169 -3.337 1.00 84.62 216 ILE A N 1
ATOM 1778 C CA . ILE A 1 216 ? -4.325 -1.968 -2.188 1.00 84.62 216 ILE A CA 1
ATOM 1779 C C . ILE A 1 216 ? -5.618 -1.352 -1.685 1.00 84.62 216 ILE A C 1
ATOM 1781 O O . ILE A 1 216 ? -5.618 -0.210 -1.218 1.00 84.62 216 ILE A O 1
ATOM 1785 N N . LEU A 1 217 ? -6.719 -2.090 -1.809 1.00 88.88 217 LEU A N 1
ATOM 1786 C CA . LEU A 1 217 ? -8.024 -1.618 -1.370 1.00 88.88 217 LEU A CA 1
ATOM 1787 C C . LEU A 1 217 ? -8.019 -1.349 0.135 1.00 88.88 217 LEU A C 1
ATOM 1789 O O . LEU A 1 217 ? -7.430 -2.081 0.930 1.00 88.88 217 LEU A O 1
ATOM 1793 N N . MET A 1 218 ? -8.710 -0.287 0.523 1.00 92.69 218 MET A N 1
ATOM 1794 C CA . MET A 1 218 ? -8.824 0.166 1.897 1.00 92.69 218 MET A CA 1
ATOM 1795 C C . MET A 1 218 ? -10.283 0.435 2.242 1.00 92.69 218 MET A C 1
ATOM 1797 O O . MET A 1 218 ? -11.030 1.024 1.462 1.00 92.69 218 MET A O 1
ATOM 1801 N N . VAL A 1 219 ? -10.665 0.053 3.455 1.00 95.44 219 VAL A N 1
ATOM 1802 C CA . VAL A 1 219 ? -11.929 0.412 4.087 1.00 95.44 219 VAL A CA 1
ATOM 1803 C C . VAL A 1 219 ? -11.618 1.333 5.258 1.00 95.44 219 VAL A C 1
ATOM 1805 O O . VAL A 1 219 ? -11.030 0.910 6.254 1.00 95.44 219 VAL A O 1
ATOM 1808 N N . VAL A 1 220 ? -12.020 2.595 5.141 1.00 96.62 220 VAL A N 1
ATOM 1809 C CA . VAL A 1 220 ? -11.929 3.575 6.226 1.00 96.62 220 VAL A CA 1
ATOM 1810 C C . VAL A 1 220 ? -13.264 3.625 6.956 1.00 96.62 220 VAL A C 1
ATOM 1812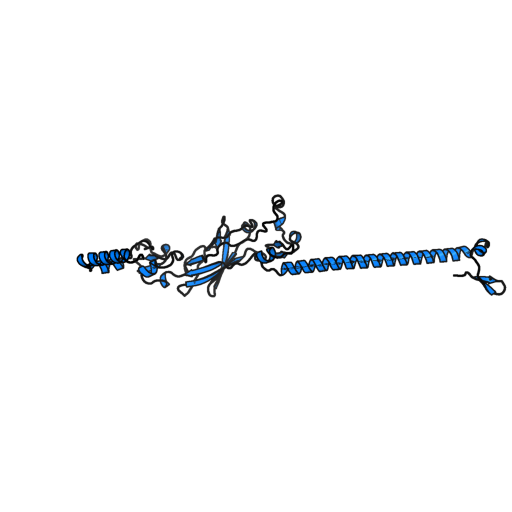 O O . VAL A 1 220 ? -14.305 3.677 6.301 1.00 96.62 220 VAL A O 1
ATOM 1815 N N . TYR A 1 221 ? -13.267 3.583 8.288 1.00 97.00 221 TYR A N 1
ATOM 1816 C CA . TYR A 1 221 ? -14.505 3.414 9.058 1.00 97.00 221 TYR A CA 1
ATOM 1817 C C . TYR A 1 221 ? -14.549 4.209 10.366 1.00 97.00 221 TYR A C 1
ATOM 1819 O O . TYR A 1 221 ? -13.521 4.614 10.905 1.00 97.00 221 TYR A O 1
ATOM 1827 N N . ARG A 1 222 ? -15.768 4.412 10.875 1.00 96.88 222 ARG A N 1
ATOM 1828 C CA . ARG A 1 222 ? -16.090 5.137 12.112 1.00 96.88 222 ARG A CA 1
ATOM 1829 C C . ARG A 1 222 ? -17.015 4.297 12.986 1.00 96.88 222 ARG A C 1
ATOM 1831 O O . ARG A 1 222 ? -18.208 4.208 12.692 1.00 96.88 222 ARG A O 1
ATOM 1838 N N . CYS A 1 223 ? -16.472 3.663 14.028 1.00 95.62 223 CYS A N 1
ATOM 1839 C CA . CYS A 1 223 ? -17.222 2.750 14.900 1.00 95.62 223 CYS A CA 1
ATOM 1840 C C . CYS A 1 223 ? -18.503 3.392 15.458 1.00 95.62 223 CYS A C 1
ATOM 1842 O O . CYS A 1 223 ? -19.560 2.759 15.479 1.00 95.62 223 CYS A O 1
ATOM 1844 N N . GLU A 1 224 ? -18.430 4.673 15.822 1.00 94.94 224 GLU A N 1
ATOM 1845 C CA . GLU A 1 224 ? -19.501 5.422 16.477 1.00 94.94 224 GLU A CA 1
ATOM 1846 C C . GLU A 1 224 ? -20.712 5.669 15.571 1.00 94.94 224 GLU A C 1
ATOM 1848 O O . GLU A 1 224 ? -21.807 5.945 16.056 1.00 94.94 224 GLU A O 1
ATOM 1853 N N . LEU A 1 225 ? -20.528 5.536 14.253 1.00 96.00 225 LEU A N 1
ATOM 1854 C CA . LEU A 1 225 ? -21.586 5.655 13.249 1.00 96.00 225 LEU A CA 1
ATOM 1855 C C . LEU A 1 225 ? -22.037 4.297 12.689 1.00 96.00 225 LEU A C 1
ATOM 1857 O O . LEU A 1 225 ? -22.934 4.248 11.848 1.00 96.00 225 LEU A O 1
ATOM 1861 N N . MET A 1 226 ? -21.404 3.196 13.104 1.00 95.00 226 MET A N 1
ATOM 1862 C CA . MET A 1 226 ? -21.720 1.849 12.620 1.00 95.00 226 MET A CA 1
ATOM 1863 C C . MET A 1 226 ? -22.729 1.118 13.507 1.00 95.00 226 MET A C 1
ATOM 1865 O O . MET A 1 226 ? -23.443 0.251 13.009 1.00 95.00 226 MET A O 1
ATOM 1869 N N . ALA A 1 227 ? -22.801 1.457 14.796 1.00 94.62 227 ALA A N 1
ATOM 1870 C CA . ALA A 1 227 ? -23.755 0.869 15.729 1.00 94.62 227 ALA A CA 1
ATOM 1871 C C . ALA A 1 227 ? -24.083 1.828 16.879 1.00 94.62 227 ALA A C 1
ATOM 1873 O O . ALA A 1 227 ? -23.194 2.455 17.452 1.00 94.62 227 ALA A O 1
ATOM 1874 N N . ASN A 1 228 ? -25.359 1.881 17.270 1.00 93.19 228 ASN A N 1
ATOM 1875 C CA . ASN A 1 228 ? -25.828 2.688 18.404 1.00 93.19 228 ASN A CA 1
ATOM 1876 C C . ASN A 1 228 ? -26.262 1.844 19.617 1.00 93.19 228 ASN A C 1
ATOM 1878 O O . ASN A 1 228 ? -26.669 2.391 20.641 1.00 93.19 228 ASN A O 1
ATOM 1882 N N . LYS A 1 229 ? -26.164 0.512 19.520 1.00 90.69 229 LYS A N 1
ATOM 1883 C CA . LYS A 1 229 ? -26.452 -0.436 20.604 1.00 90.69 229 LYS A CA 1
ATOM 1884 C C . LYS A 1 229 ? -25.310 -1.425 20.781 1.00 90.69 229 LYS A C 1
ATOM 1886 O O . LYS A 1 229 ? -24.682 -1.844 19.812 1.00 90.69 229 LYS A O 1
ATOM 1891 N N . CYS A 1 230 ? -25.129 -1.888 22.016 1.00 88.12 230 CYS A N 1
ATOM 1892 C CA . CYS A 1 230 ? -24.087 -2.852 22.372 1.00 88.12 230 CYS A CA 1
ATOM 1893 C C . CYS A 1 230 ? -24.135 -4.136 21.519 1.00 88.12 230 CYS A C 1
ATOM 1895 O O . CYS A 1 230 ? -23.122 -4.522 20.944 1.00 88.12 230 CYS A O 1
ATOM 1897 N N . MET A 1 231 ? -25.321 -4.736 21.339 1.00 87.06 231 MET A N 1
ATOM 1898 C CA . MET A 1 231 ? -25.477 -5.959 20.534 1.00 87.06 231 MET A CA 1
ATOM 1899 C C . MET A 1 231 ? -25.132 -5.749 19.052 1.00 87.06 231 MET A C 1
ATOM 1901 O O . MET A 1 231 ? -24.525 -6.616 18.430 1.00 87.06 231 MET A O 1
ATOM 1905 N N . GLU A 1 232 ? -25.495 -4.593 18.490 1.00 90.69 232 GLU A N 1
ATOM 1906 C CA . GLU A 1 232 ? -25.172 -4.238 17.101 1.00 90.69 232 GLU A CA 1
ATOM 1907 C C . GLU A 1 232 ? -23.658 -4.019 16.943 1.00 90.69 232 GLU A C 1
ATOM 1909 O O . GLU A 1 232 ? -23.056 -4.526 15.999 1.00 90.69 232 GLU A O 1
ATOM 1914 N N . CYS A 1 233 ? -23.019 -3.359 17.916 1.00 91.81 233 CYS A N 1
ATOM 1915 C CA . CYS A 1 233 ? -21.574 -3.124 17.934 1.00 91.81 233 CYS A CA 1
ATOM 1916 C C . CYS A 1 233 ? -20.770 -4.432 17.997 1.00 91.81 233 CYS A C 1
ATOM 1918 O O . CYS A 1 233 ? -19.788 -4.602 17.278 1.00 91.81 233 CYS A O 1
ATOM 1920 N N . GLN A 1 234 ? -21.215 -5.400 18.803 1.00 88.38 234 GLN A N 1
ATOM 1921 C CA . GLN A 1 234 ? -20.580 -6.719 18.890 1.00 88.38 234 GLN A CA 1
ATOM 1922 C C . GLN A 1 234 ? -20.737 -7.559 17.618 1.00 88.38 234 GLN A C 1
ATOM 1924 O O . GLN A 1 234 ? -19.876 -8.393 17.313 1.00 88.38 234 GLN A O 1
ATOM 1929 N N . ALA A 1 235 ? -21.828 -7.351 16.878 1.00 89.94 235 ALA A N 1
ATOM 1930 C CA . ALA A 1 235 ? -22.093 -8.056 15.631 1.00 89.94 235 ALA A CA 1
ATOM 1931 C C . ALA A 1 235 ? -21.187 -7.592 14.473 1.00 89.94 235 ALA A C 1
ATOM 1933 O O . ALA A 1 235 ? -20.999 -8.353 13.523 1.00 89.94 235 ALA A O 1
ATOM 1934 N N . LEU A 1 236 ? -20.586 -6.394 14.556 1.00 91.62 236 LEU A N 1
ATOM 1935 C CA . LEU A 1 236 ? -19.669 -5.860 13.537 1.00 91.62 236 LEU A CA 1
ATOM 1936 C C . LEU A 1 236 ? -18.498 -6.808 13.271 1.00 91.62 236 LEU A C 1
ATOM 1938 O O . LEU A 1 236 ? -18.032 -7.478 14.182 1.00 91.62 236 LEU A O 1
ATOM 1942 N N . ASP A 1 237 ? -17.979 -6.866 12.043 1.00 92.75 237 ASP A N 1
ATOM 1943 C CA . ASP A 1 237 ? -16.827 -7.709 11.685 1.00 92.75 237 ASP A CA 1
ATOM 1944 C C . ASP A 1 237 ? -15.614 -7.455 12.611 1.00 92.75 237 ASP A C 1
ATOM 1946 O O . ASP A 1 237 ? -15.330 -6.322 12.999 1.00 92.75 237 ASP A O 1
ATOM 1950 N N . LYS A 1 238 ? -14.875 -8.519 12.970 1.00 90.88 238 LYS A N 1
ATOM 1951 C CA . LYS A 1 238 ? -13.686 -8.411 13.839 1.00 90.88 238 LYS A CA 1
ATOM 1952 C C . LYS A 1 238 ? -12.610 -7.500 13.238 1.00 90.88 238 LYS A C 1
ATOM 1954 O O . LYS A 1 238 ? -11.854 -6.903 13.996 1.00 90.88 238 LYS A O 1
ATOM 1959 N N . ARG A 1 239 ? -12.558 -7.372 11.907 1.00 92.31 239 ARG A N 1
ATOM 1960 C CA . ARG A 1 239 ? -11.609 -6.515 11.179 1.00 92.31 239 ARG A CA 1
ATOM 1961 C C . ARG A 1 239 ? -11.761 -5.027 11.503 1.00 92.31 239 ARG A C 1
ATOM 1963 O O . ARG A 1 239 ? -10.776 -4.304 11.433 1.00 92.31 239 ARG A O 1
ATOM 1970 N N . PHE A 1 240 ? -12.949 -4.582 11.924 1.00 93.12 240 PHE A N 1
ATOM 1971 C CA . PHE A 1 240 ? -13.165 -3.208 12.390 1.00 93.12 240 PHE A CA 1
ATOM 1972 C C . PHE A 1 240 ? -12.635 -2.961 13.808 1.00 93.12 240 PHE A C 1
ATOM 1974 O O . PHE A 1 240 ? -12.448 -1.818 14.211 1.00 93.12 240 PHE A O 1
ATOM 1981 N N . ASN A 1 241 ? -12.407 -4.015 14.595 1.00 92.75 241 ASN A N 1
ATOM 1982 C CA . ASN A 1 241 ? -11.921 -3.914 15.972 1.00 92.75 241 ASN A CA 1
ATOM 1983 C C . ASN A 1 241 ? -12.730 -2.946 16.875 1.00 92.75 241 ASN A C 1
ATOM 1985 O O . ASN A 1 241 ? -12.208 -2.441 17.867 1.00 92.75 241 ASN A O 1
ATOM 1989 N N . CYS A 1 242 ? -13.994 -2.674 16.529 1.00 93.50 242 CYS A N 1
ATOM 1990 C CA . CYS A 1 242 ? -14.907 -1.856 17.324 1.00 93.50 242 CYS A CA 1
ATOM 1991 C C . CYS A 1 242 ? -15.408 -2.640 18.543 1.00 93.50 242 CYS A C 1
ATOM 1993 O O . CYS A 1 242 ? -15.546 -3.865 18.490 1.00 93.50 242 CYS A O 1
ATOM 1995 N N . GLY A 1 243 ? -15.739 -1.926 19.616 1.00 92.62 243 GLY A N 1
ATOM 1996 C CA . GLY A 1 243 ? -16.363 -2.504 20.802 1.00 92.62 243 GLY A CA 1
ATOM 1997 C C . GLY A 1 243 ? -17.208 -1.484 21.545 1.00 92.62 243 GLY A C 1
ATOM 1998 O O . GLY A 1 243 ? -17.211 -0.293 21.230 1.00 92.62 243 GLY A O 1
ATOM 1999 N N . TRP A 1 244 ? -17.989 -1.963 22.502 1.00 92.62 244 TRP A N 1
ATOM 2000 C CA . TRP A 1 244 ? -18.933 -1.119 23.220 1.00 92.62 244 TRP A CA 1
ATOM 2001 C C . TRP A 1 244 ? -18.299 -0.566 24.493 1.00 92.62 244 TRP A C 1
ATOM 2003 O O . TRP A 1 244 ? -17.901 -1.327 25.371 1.00 92.62 244 TRP A O 1
ATOM 2013 N N . CYS A 1 245 ? -18.227 0.754 24.618 1.00 91.94 245 CYS A N 1
ATOM 2014 C CA . CYS A 1 245 ? -17.798 1.412 25.848 1.00 91.94 245 CYS A CA 1
ATOM 2015 C C . CYS A 1 245 ? -19.036 1.664 26.722 1.00 91.94 245 CYS A C 1
ATOM 2017 O O . CYS A 1 245 ? -19.923 2.425 26.330 1.00 91.94 245 CYS A O 1
ATOM 2019 N N . GLU A 1 246 ? -19.138 0.998 27.881 1.00 85.94 246 GLU A N 1
ATOM 2020 C CA . GLU A 1 246 ? -20.349 1.078 28.717 1.00 85.94 246 GLU A CA 1
ATOM 2021 C C . GLU A 1 246 ? -20.636 2.493 29.220 1.00 85.94 246 GLU A C 1
ATOM 2023 O O . GLU A 1 246 ? -21.789 2.928 29.180 1.00 85.94 246 GLU A O 1
ATOM 2028 N N . GLU A 1 247 ? -19.595 3.218 29.624 1.00 83.62 247 GLU A N 1
ATOM 2029 C CA . GLU A 1 247 ? -19.737 4.544 30.227 1.00 83.62 247 GLU A CA 1
ATOM 2030 C C . GLU A 1 247 ? -20.270 5.578 29.246 1.00 83.62 247 GLU A C 1
ATOM 2032 O O . GLU A 1 247 ? -21.247 6.270 29.519 1.00 83.62 247 GLU A O 1
ATOM 2037 N N . THR A 1 248 ? -19.652 5.661 28.067 1.00 88.06 248 THR A N 1
ATOM 2038 C CA . THR A 1 248 ? -20.101 6.588 27.026 1.00 88.06 248 THR A CA 1
ATOM 2039 C C . THR A 1 248 ? -21.349 6.070 26.322 1.00 88.06 248 THR A C 1
ATOM 2041 O O . THR A 1 248 ? -22.008 6.831 25.618 1.00 88.06 248 THR A O 1
ATOM 2044 N N . SER A 1 249 ? -21.705 4.793 26.524 1.00 89.31 249 SER A N 1
ATOM 2045 C CA . SER A 1 249 ? -22.784 4.110 25.811 1.00 89.31 249 SER A CA 1
ATOM 2046 C C . SER A 1 249 ? -22.639 4.257 24.291 1.00 89.31 249 SER A C 1
ATOM 2048 O O . SER A 1 249 ? -23.604 4.559 23.588 1.00 89.31 249 SER A O 1
ATOM 2050 N N . GLN A 1 250 ? -21.416 4.065 23.789 1.00 92.50 250 GLN A N 1
ATOM 2051 C CA . GLN A 1 250 ? -21.069 4.217 22.375 1.00 92.50 250 GLN A CA 1
ATOM 2052 C C . GLN A 1 250 ? -20.239 3.037 21.861 1.00 92.50 250 GLN A C 1
ATOM 2054 O O . GLN A 1 250 ? -19.464 2.422 22.596 1.00 92.50 250 GLN A O 1
ATOM 2059 N N . CYS A 1 251 ? -20.387 2.743 20.567 1.00 94.12 251 CYS A N 1
ATOM 2060 C CA . CYS A 1 251 ? -19.529 1.808 19.849 1.00 94.12 251 CYS A CA 1
ATOM 2061 C C . CYS A 1 251 ? -18.265 2.542 19.389 1.00 94.12 251 CYS A C 1
ATOM 2063 O O . CYS A 1 251 ? -18.330 3.334 18.460 1.00 94.12 251 CYS A O 1
ATOM 2065 N N . ILE A 1 252 ? -17.129 2.323 20.042 1.00 94.50 252 ILE A N 1
ATOM 2066 C CA . ILE A 1 252 ? -15.873 3.044 19.783 1.00 94.50 252 ILE A CA 1
ATOM 2067 C C . ILE A 1 252 ? -14.678 2.096 19.871 1.00 94.50 252 ILE A C 1
ATOM 2069 O O . ILE A 1 252 ? -14.800 0.939 20.293 1.00 94.50 252 ILE A O 1
ATOM 2073 N N . LEU A 1 253 ? -13.499 2.563 19.471 1.00 93.44 253 LEU A N 1
ATOM 2074 C CA . LEU A 1 253 ? -12.281 1.785 19.661 1.00 93.44 253 LEU A CA 1
ATOM 2075 C C . LEU A 1 253 ? -11.867 1.751 21.134 1.00 93.44 253 LEU A C 1
ATOM 2077 O O . LEU A 1 253 ? -12.159 2.659 21.911 1.00 93.44 253 LEU A O 1
ATOM 2081 N N . LEU A 1 254 ? -11.135 0.700 21.514 1.00 90.06 254 LEU A N 1
ATOM 2082 C CA . LEU A 1 254 ? -10.645 0.513 22.884 1.00 90.06 254 LEU A CA 1
ATOM 2083 C C . LEU A 1 254 ? -9.837 1.716 23.392 1.00 90.06 254 LEU A C 1
ATOM 2085 O O . LEU A 1 254 ? -9.939 2.080 24.556 1.00 90.06 254 LEU A O 1
ATOM 2089 N N . GLU A 1 255 ? -9.031 2.331 22.527 1.00 88.38 255 GLU A N 1
ATOM 2090 C CA . GLU A 1 255 ? -8.183 3.475 22.886 1.00 88.38 255 GLU A CA 1
ATOM 2091 C C . GLU A 1 255 ? -8.947 4.793 23.054 1.00 88.38 255 GLU A C 1
ATOM 2093 O O . GLU A 1 255 ? -8.444 5.705 23.705 1.00 88.38 255 GLU A O 1
ATOM 2098 N N . GLU A 1 256 ? -10.153 4.881 22.494 1.00 90.25 256 GLU A N 1
ATOM 2099 C CA . GLU A 1 256 ? -11.053 6.027 22.645 1.00 90.25 256 GLU A CA 1
ATOM 2100 C C . GLU A 1 256 ? -11.966 5.870 23.869 1.00 90.25 256 GLU A C 1
ATOM 2102 O O . GLU A 1 256 ? -12.513 6.854 24.364 1.00 90.25 256 GLU A O 1
ATOM 2107 N N . CYS A 1 257 ? -12.121 4.644 24.384 1.00 90.00 257 CYS A N 1
ATOM 2108 C CA . CYS A 1 257 ? -12.848 4.391 25.621 1.00 90.00 257 CYS A CA 1
ATOM 2109 C C . CYS A 1 257 ? -11.984 4.829 26.819 1.00 90.00 257 CYS A C 1
ATOM 2111 O O . CYS A 1 257 ? -10.875 4.311 27.001 1.00 90.00 257 CYS A O 1
ATOM 2113 N N . PRO A 1 258 ? -12.437 5.786 27.651 1.00 85.31 258 PRO A N 1
ATOM 2114 C CA . PRO A 1 258 ? -11.601 6.314 28.721 1.00 85.31 258 PRO A CA 1
ATOM 2115 C C . PRO A 1 258 ? -11.234 5.213 29.728 1.00 85.31 258 PRO A C 1
ATOM 2117 O O . PRO A 1 258 ? -12.095 4.531 30.274 1.00 85.31 258 PRO A O 1
ATOM 2120 N N . ARG A 1 259 ? -9.939 5.048 30.032 1.00 70.31 259 ARG A N 1
ATOM 2121 C CA . ARG A 1 259 ? -9.456 3.969 30.926 1.00 70.31 259 ARG A CA 1
ATOM 2122 C C . ARG A 1 259 ? -10.023 4.019 32.349 1.00 70.31 259 ARG A C 1
ATOM 2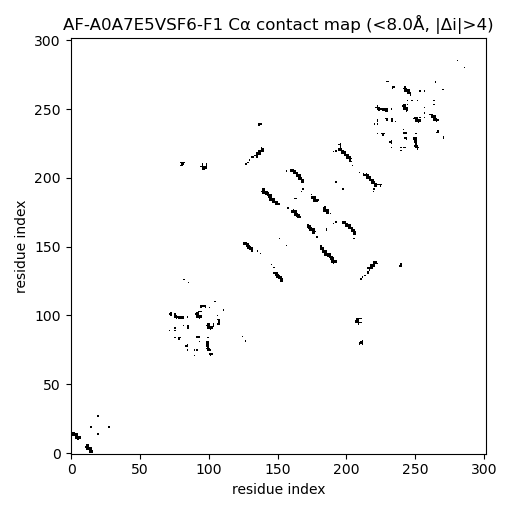124 O O . ARG A 1 259 ? -10.000 3.013 33.045 1.00 70.31 259 ARG A O 1
ATOM 2131 N N . GLN A 1 260 ? -10.492 5.185 32.783 1.00 62.19 260 GLN A N 1
ATOM 2132 C CA . GLN A 1 260 ? -11.082 5.405 34.107 1.00 62.19 260 GLN A CA 1
ATOM 2133 C C . GLN A 1 260 ? -12.609 5.241 34.109 1.00 62.19 260 GLN A C 1
ATOM 2135 O O . GLN A 1 260 ? -13.222 5.323 35.166 1.00 62.19 260 GLN A O 1
ATOM 2140 N N . ALA A 1 261 ? -13.214 5.032 32.937 1.00 58.44 261 ALA A N 1
ATOM 2141 C CA . ALA A 1 261 ? -14.651 5.126 32.733 1.00 58.44 261 ALA A CA 1
ATOM 2142 C C . ALA A 1 261 ? -15.384 3.778 32.799 1.00 58.44 261 ALA A C 1
ATOM 2144 O O . ALA A 1 261 ? -16.569 3.769 33.074 1.00 58.44 261 ALA A O 1
ATOM 2145 N N . GLY A 1 262 ? -14.730 2.630 32.602 1.00 63.47 262 GLY A N 1
ATOM 2146 C CA . GLY A 1 262 ? -15.398 1.326 32.724 1.00 63.47 262 GLY A CA 1
ATOM 2147 C C . GLY A 1 262 ? -14.902 0.283 31.722 1.00 63.47 262 GLY A C 1
ATOM 2148 O O . GLY A 1 262 ? -13.907 0.516 31.030 1.00 63.47 262 GLY A O 1
ATOM 2149 N N . PRO A 1 263 ? -15.556 -0.892 31.650 1.00 76.56 263 PRO A N 1
ATOM 2150 C CA . PRO A 1 263 ? -15.131 -1.968 30.766 1.00 76.56 263 PRO A CA 1
ATOM 2151 C C . PRO A 1 263 ? -15.465 -1.650 29.300 1.00 76.56 263 PRO A C 1
ATOM 2153 O O . PRO A 1 263 ? -16.598 -1.317 28.950 1.00 76.56 263 PRO A O 1
ATOM 2156 N N . TRP A 1 264 ? -14.470 -1.800 28.423 1.00 85.88 264 TRP A N 1
ATOM 2157 C CA . TRP A 1 264 ? -14.686 -1.882 26.980 1.00 85.88 264 TRP A CA 1
ATOM 2158 C C . TRP A 1 264 ? -15.081 -3.317 26.632 1.00 85.88 264 TRP A C 1
ATOM 2160 O O . TRP A 1 264 ? -14.313 -4.260 26.835 1.00 85.88 264 TRP A O 1
ATOM 2170 N N . ILE A 1 265 ? -16.309 -3.480 26.158 1.00 81.44 265 ILE A N 1
ATOM 2171 C CA . ILE A 1 265 ? -16.927 -4.769 25.881 1.00 81.44 265 ILE A CA 1
ATOM 2172 C C . ILE A 1 265 ? -16.594 -5.174 24.449 1.00 81.44 265 ILE A C 1
ATOM 2174 O O . ILE A 1 265 ? -17.083 -4.595 23.475 1.00 81.44 265 ILE A O 1
ATOM 2178 N N . ASP A 1 266 ? -15.787 -6.222 24.348 1.00 72.06 266 ASP A N 1
ATOM 2179 C CA . ASP A 1 266 ? -15.495 -6.912 23.102 1.00 72.06 266 ASP A CA 1
ATOM 2180 C C . ASP A 1 266 ? -16.586 -7.949 22.765 1.00 72.06 266 ASP A C 1
ATOM 2182 O O . ASP A 1 266 ? -17.591 -8.103 23.461 1.00 72.06 266 ASP A O 1
ATOM 2186 N N . LYS A 1 267 ? -16.387 -8.720 21.694 1.00 68.06 267 LYS A N 1
ATOM 2187 C CA . LYS A 1 267 ? -17.345 -9.744 21.245 1.00 68.06 267 LYS A CA 1
ATOM 2188 C C . LYS A 1 267 ? -17.613 -10.886 22.237 1.00 68.06 267 LYS A C 1
ATOM 2190 O O . LYS A 1 267 ? -18.510 -11.683 21.980 1.00 68.06 267 LYS A O 1
ATOM 2195 N N . LYS A 1 268 ? -16.812 -11.046 23.295 1.00 62.81 268 LYS A N 1
ATOM 2196 C CA . LYS A 1 268 ? -16.896 -12.188 24.225 1.00 62.81 268 LYS A CA 1
ATOM 2197 C C . LYS A 1 268 ? -17.674 -11.867 25.498 1.00 62.81 268 LYS A C 1
ATOM 2199 O O . LYS A 1 268 ? -18.015 -12.781 26.244 1.00 62.81 268 LYS A O 1
ATOM 2204 N N . SER A 1 269 ? -17.937 -10.591 25.749 1.00 68.62 269 SER A N 1
ATOM 2205 C CA . SER A 1 269 ? -18.513 -10.105 27.001 1.00 68.62 269 SER A CA 1
ATOM 2206 C C . SER A 1 269 ? -20.011 -9.826 26.831 1.00 68.62 269 SER A C 1
ATOM 2208 O O . SER A 1 269 ? -20.452 -9.434 25.761 1.00 68.62 269 SER A O 1
ATOM 2210 N N . LEU A 1 270 ? -20.839 -10.061 27.848 1.00 70.50 270 LEU A N 1
ATOM 2211 C CA . LEU A 1 270 ? -22.291 -9.860 27.730 1.00 70.50 270 LEU A CA 1
ATOM 2212 C C . LEU A 1 270 ? -22.650 -8.385 27.956 1.00 70.50 270 LEU A C 1
ATOM 2214 O O . LEU A 1 270 ? -22.223 -7.787 28.938 1.00 70.50 270 LEU A O 1
ATOM 2218 N N . CYS A 1 271 ? -23.474 -7.809 27.077 1.00 76.19 271 CYS A N 1
ATOM 2219 C CA . CYS A 1 271 ? -23.987 -6.447 27.225 1.00 76.19 271 CYS A CA 1
ATOM 2220 C C . CYS A 1 271 ? -24.838 -6.309 28.506 1.00 76.19 271 CYS A C 1
ATOM 2222 O O . CYS A 1 271 ? -25.977 -6.784 28.557 1.00 76.19 271 CYS A O 1
ATOM 2224 N N . SER A 1 272 ? -24.312 -5.620 29.528 1.00 64.75 272 SER A N 1
ATOM 2225 C CA . SER A 1 272 ? -24.906 -5.500 30.876 1.00 64.75 272 SER A CA 1
ATOM 2226 C C . SER A 1 272 ? -26.342 -4.958 30.879 1.00 64.75 272 SER A C 1
ATOM 2228 O O . SER A 1 272 ? -27.192 -5.390 31.663 1.00 64.75 272 SER A O 1
ATOM 2230 N N . LYS A 1 273 ? -26.667 -4.050 29.948 1.00 55.69 273 LYS A N 1
ATOM 2231 C CA . LYS A 1 273 ? -27.992 -3.412 29.885 1.00 55.69 273 LYS A CA 1
ATOM 2232 C C . LYS A 1 273 ? -29.128 -4.375 29.511 1.00 55.69 273 LYS A C 1
ATOM 2234 O O . LYS A 1 273 ? -30.255 -4.118 29.907 1.00 55.69 273 LYS A O 1
ATOM 2239 N N . TYR A 1 274 ? -28.846 -5.494 28.833 1.00 48.97 274 TYR A N 1
ATOM 2240 C CA . TYR A 1 274 ? -29.878 -6.480 28.474 1.00 48.97 274 TYR A CA 1
ATOM 2241 C C . TYR A 1 274 ? -30.201 -7.448 29.626 1.00 48.97 274 TYR A C 1
ATOM 2243 O O . TYR A 1 274 ? -31.300 -7.990 29.695 1.00 48.97 274 TYR A O 1
ATOM 2251 N N . TYR A 1 275 ? -29.285 -7.632 30.584 1.00 46.66 275 TYR A N 1
ATOM 2252 C CA . TYR A 1 275 ? -29.541 -8.469 31.763 1.00 46.66 275 TYR A CA 1
ATOM 2253 C C . TYR A 1 275 ? -30.417 -7.787 32.820 1.00 46.66 275 TYR A C 1
ATOM 2255 O O . TYR A 1 275 ? -31.053 -8.483 33.612 1.00 46.66 275 TYR A O 1
ATOM 2263 N N . ARG A 1 276 ? -30.515 -6.449 32.812 1.00 45.62 276 ARG A N 1
ATOM 2264 C CA . ARG A 1 276 ? -31.424 -5.718 33.711 1.00 45.62 276 ARG A CA 1
ATOM 2265 C C . ARG A 1 276 ? -32.906 -5.865 33.339 1.00 45.62 276 ARG A C 1
ATOM 2267 O O . ARG A 1 276 ? -33.745 -5.841 34.234 1.00 45.62 276 ARG A O 1
ATOM 2274 N N . ASP A 1 277 ? -33.234 -6.128 32.075 1.00 45.66 277 ASP A N 1
ATOM 2275 C CA . ASP A 1 277 ? -34.617 -6.445 31.679 1.00 45.66 277 ASP A CA 1
ATOM 2276 C C . ASP A 1 277 ? -35.005 -7.900 31.991 1.00 45.66 277 ASP A C 1
ATOM 2278 O O . ASP A 1 277 ? -36.175 -8.208 32.215 1.00 45.66 277 ASP A O 1
ATOM 2282 N N . VAL A 1 278 ? -34.029 -8.808 32.106 1.00 47.97 278 VAL A N 1
ATOM 2283 C CA . VAL A 1 278 ? -34.281 -10.212 32.484 1.00 47.97 278 VAL A CA 1
ATOM 2284 C C . VAL A 1 278 ? -34.427 -10.381 34.001 1.00 47.97 278 VAL A C 1
ATOM 2286 O O . VAL A 1 278 ? -35.047 -11.343 34.449 1.00 47.97 278 VAL A O 1
ATOM 2289 N N . SER A 1 279 ? -33.948 -9.437 34.819 1.00 44.44 279 SER A N 1
ATOM 2290 C CA . SER A 1 279 ? -34.144 -9.485 36.279 1.00 44.44 279 SER A CA 1
ATOM 2291 C C . SER A 1 279 ? -35.595 -9.289 36.745 1.00 44.44 279 SER A C 1
ATOM 2293 O O . SER A 1 279 ? -35.887 -9.565 37.908 1.00 44.44 279 SER A O 1
ATOM 2295 N N . TYR A 1 280 ? -36.515 -8.891 35.858 1.00 44.22 280 TYR A N 1
ATOM 2296 C CA . TYR A 1 280 ? -37.959 -8.851 36.137 1.00 44.22 280 TYR A CA 1
ATOM 2297 C C . TYR A 1 280 ? -38.700 -10.132 35.731 1.00 44.22 280 TYR A C 1
ATOM 2299 O O . TYR A 1 280 ? -39.864 -10.313 36.091 1.00 44.22 280 TYR A O 1
ATOM 2307 N N . LEU A 1 281 ? -38.040 -11.055 35.024 1.00 51.19 281 LEU A N 1
ATOM 2308 C CA . LEU A 1 281 ? -38.602 -12.371 34.753 1.00 51.19 281 LEU A CA 1
ATOM 2309 C C . LEU A 1 281 ? -38.417 -13.234 35.999 1.00 51.19 281 LEU A C 1
ATOM 2311 O O . LEU A 1 281 ? -37.318 -13.664 36.354 1.00 51.19 281 LEU A O 1
ATOM 2315 N N . ASN A 1 282 ? -39.533 -13.459 36.685 1.00 55.50 282 ASN A N 1
ATOM 2316 C CA . ASN A 1 282 ? -39.629 -14.271 37.886 1.00 55.50 282 ASN A CA 1
ATOM 2317 C C . ASN A 1 282 ? -38.910 -15.624 37.670 1.00 55.50 282 ASN A C 1
ATOM 2319 O O . ASN A 1 282 ? -38.916 -16.168 36.564 1.00 55.50 282 ASN A O 1
ATOM 2323 N N . LYS A 1 283 ? -38.314 -16.229 38.713 1.00 52.84 283 LYS A N 1
ATOM 2324 C CA . LYS A 1 283 ? -37.530 -17.496 38.626 1.00 52.84 283 LYS A CA 1
ATOM 2325 C C . LYS A 1 283 ? -38.250 -18.639 37.877 1.00 52.84 283 LYS A C 1
ATOM 2327 O O . LYS A 1 283 ? -37.611 -19.594 37.430 1.00 52.84 283 LYS A O 1
ATOM 2332 N N . LYS A 1 284 ? -39.579 -18.562 37.764 1.00 50.28 284 LYS A N 1
ATOM 2333 C CA . LYS A 1 284 ? -40.448 -19.496 37.036 1.00 50.28 284 LYS A CA 1
ATOM 2334 C C . LYS A 1 284 ? -40.347 -19.348 35.507 1.00 50.28 284 LYS A C 1
ATOM 2336 O O . LYS A 1 284 ? -40.408 -20.360 34.810 1.00 50.28 284 LYS A O 1
ATOM 2341 N N . ASP A 1 285 ? -40.110 -18.138 35.006 1.00 55.19 285 ASP A N 1
ATOM 2342 C CA . ASP A 1 285 ? -40.026 -17.819 33.576 1.00 55.19 285 ASP A CA 1
ATOM 2343 C C . ASP A 1 285 ? -38.643 -18.139 32.992 1.00 55.19 285 ASP A C 1
ATOM 2345 O O . ASP A 1 285 ? -38.551 -18.665 31.881 1.00 55.19 285 ASP A O 1
ATOM 2349 N N . MET A 1 286 ? -37.569 -18.013 33.786 1.00 49.47 286 MET A N 1
ATOM 2350 C CA . MET A 1 286 ? -36.237 -18.505 33.394 1.00 49.47 286 MET A CA 1
ATOM 2351 C C . MET A 1 286 ? -36.223 -20.017 33.100 1.00 49.47 286 MET A C 1
ATOM 2353 O O . MET A 1 286 ? -35.594 -20.455 32.138 1.00 49.47 286 MET A O 1
ATOM 2357 N N . ARG A 1 287 ? -36.972 -20.837 33.858 1.00 51.94 287 ARG A N 1
ATOM 2358 C CA . ARG A 1 287 ? -37.078 -22.290 33.593 1.00 51.94 287 ARG A CA 1
ATOM 2359 C C . ARG A 1 287 ? -37.870 -22.626 32.325 1.00 51.94 287 ARG A C 1
ATOM 2361 O O . ARG A 1 287 ? -37.777 -23.763 31.857 1.00 51.94 287 ARG A O 1
ATOM 2368 N N . ARG A 1 288 ? -38.677 -21.693 31.806 1.00 51.28 288 ARG A N 1
ATOM 2369 C CA . ARG A 1 288 ? -39.379 -21.834 30.520 1.00 51.28 288 ARG A CA 1
ATOM 2370 C C . ARG A 1 288 ? -38.480 -21.431 29.358 1.00 51.28 288 ARG A C 1
ATOM 2372 O O . ARG A 1 288 ? -38.427 -22.174 28.388 1.00 51.28 288 ARG A O 1
ATOM 2379 N N . ILE A 1 289 ? -37.725 -20.341 29.487 1.00 54.44 289 ILE A N 1
ATOM 2380 C CA . ILE A 1 289 ? -36.799 -19.870 28.444 1.00 54.44 289 ILE A CA 1
ATOM 2381 C C . ILE A 1 289 ? -35.647 -20.864 28.242 1.00 54.44 289 ILE A C 1
ATOM 2383 O O . ILE A 1 289 ? -35.356 -21.222 27.105 1.00 54.44 289 ILE A O 1
ATOM 2387 N N . ILE A 1 290 ? -35.071 -21.401 29.328 1.00 54.03 290 ILE A N 1
ATOM 2388 C CA . ILE A 1 290 ? -34.030 -22.443 29.250 1.00 54.03 290 ILE A CA 1
ATOM 2389 C C . ILE A 1 290 ? -34.582 -23.735 28.627 1.00 54.03 290 ILE A C 1
ATOM 2391 O O . ILE A 1 290 ? -33.882 -24.388 27.865 1.00 54.03 290 ILE A O 1
ATOM 2395 N N . ARG A 1 291 ? -35.848 -24.098 28.891 1.00 48.34 291 ARG A N 1
ATOM 2396 C CA . ARG A 1 291 ? -36.495 -25.245 28.225 1.00 48.34 291 ARG A CA 1
ATOM 2397 C C . ARG A 1 291 ? -36.776 -24.995 26.743 1.00 48.34 291 ARG A C 1
ATOM 2399 O O . ARG A 1 291 ? -36.731 -25.934 25.960 1.00 48.34 291 ARG A O 1
ATOM 2406 N N . TYR A 1 292 ? -37.058 -23.753 26.354 1.00 44.66 292 TYR A N 1
ATOM 2407 C CA . TYR A 1 292 ? -37.298 -23.394 24.956 1.00 44.66 292 TYR A CA 1
ATOM 2408 C C . TYR A 1 292 ? -35.999 -2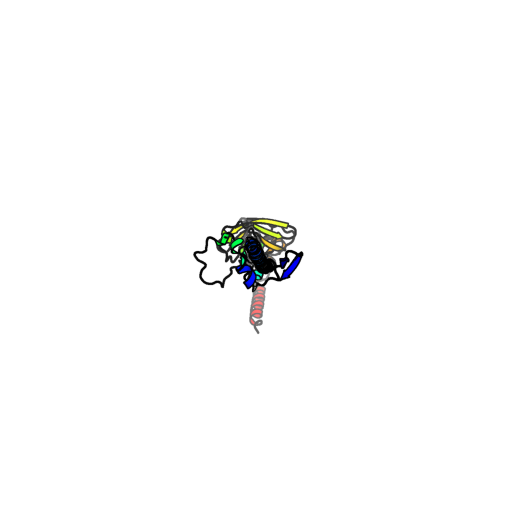3.376 24.140 1.00 44.66 292 TYR A C 1
ATOM 2410 O O . TYR A 1 292 ? -35.999 -23.808 22.989 1.00 44.66 292 TYR A O 1
ATOM 2418 N N . SER A 1 293 ? -34.883 -22.928 24.726 1.00 44.88 293 SER A N 1
ATOM 2419 C CA . SER A 1 293 ? -33.575 -22.943 24.061 1.00 44.88 293 SER A CA 1
ATOM 2420 C C . SER A 1 293 ? -32.986 -24.352 23.946 1.00 44.88 293 SER A C 1
ATOM 2422 O O . SER A 1 293 ? -32.443 -24.674 22.892 1.00 44.88 293 SER A O 1
ATOM 2424 N N . THR A 1 294 ? -33.164 -25.219 24.954 1.00 48.25 294 THR A N 1
ATOM 2425 C CA . THR A 1 294 ? -32.741 -26.632 24.879 1.00 48.25 294 THR A CA 1
ATOM 2426 C C . THR A 1 294 ? -33.632 -27.483 23.972 1.00 48.25 294 THR A C 1
ATOM 2428 O O . THR A 1 294 ? -33.135 -28.396 23.317 1.00 48.25 294 THR A O 1
ATOM 2431 N N . TRP A 1 295 ? -34.928 -27.166 23.852 1.00 45.78 295 TRP A N 1
ATOM 2432 C CA . TRP A 1 295 ? -35.803 -27.794 22.852 1.00 45.78 295 TRP A CA 1
ATOM 2433 C C . TRP A 1 295 ? -35.403 -27.398 21.424 1.00 45.78 295 TRP A C 1
ATOM 2435 O O . TRP A 1 295 ? -35.348 -28.244 20.533 1.00 45.78 295 TRP A O 1
ATOM 2445 N N . LYS A 1 296 ? -35.047 -26.124 21.204 1.00 36.41 296 LYS A N 1
ATOM 2446 C CA . LYS A 1 296 ? -34.654 -25.623 19.880 1.00 36.41 296 LYS A CA 1
ATOM 2447 C C . LYS A 1 296 ? -33.282 -26.140 19.424 1.00 36.41 296 LYS A C 1
ATOM 2449 O O . LYS A 1 296 ? -33.098 -26.342 18.232 1.00 36.41 296 LYS A O 1
ATOM 2454 N N . SER A 1 297 ? -32.351 -26.413 20.343 1.00 44.81 297 SER A N 1
ATOM 2455 C CA . SER A 1 297 ? -31.072 -27.064 20.010 1.00 44.81 297 SER A CA 1
ATOM 2456 C C . SER A 1 297 ? -31.196 -28.567 19.738 1.00 44.81 297 SER A C 1
ATOM 2458 O O . SER A 1 297 ? -30.329 -29.122 19.075 1.00 44.81 297 SER A O 1
ATOM 2460 N N . HIS A 1 298 ? -32.252 -29.229 20.228 1.00 46.47 298 HIS A N 1
ATOM 2461 C CA . HIS A 1 298 ? -32.494 -30.651 19.955 1.00 46.47 298 HIS A CA 1
ATOM 2462 C C . HIS A 1 298 ? -33.333 -30.916 18.696 1.00 46.47 298 HIS A C 1
ATOM 2464 O O . HIS A 1 298 ? -33.216 -31.998 18.139 1.00 46.47 298 HIS A O 1
ATOM 2470 N N . ASN A 1 299 ? -34.128 -29.946 18.226 1.00 46.88 299 ASN A N 1
ATOM 2471 C CA . ASN A 1 299 ? -34.993 -30.088 17.041 1.00 46.88 299 ASN A CA 1
ATOM 2472 C C . ASN A 1 299 ? -34.533 -29.279 15.813 1.00 46.88 299 ASN A C 1
ATOM 2474 O O . ASN A 1 299 ? -35.279 -29.142 14.846 1.00 46.88 299 ASN A O 1
ATOM 2478 N N . ILE A 1 300 ? -33.315 -28.731 15.839 1.00 45.97 300 ILE A N 1
ATOM 2479 C CA . ILE A 1 300 ? -32.657 -28.141 14.666 1.00 45.97 300 ILE A CA 1
ATOM 2480 C C . ILE A 1 300 ? -31.287 -28.805 14.515 1.00 45.97 300 ILE A C 1
ATOM 2482 O O . ILE A 1 300 ? -30.245 -28.193 14.709 1.00 45.97 300 ILE A O 1
ATOM 2486 N N . ASN A 1 301 ? -31.314 -30.098 14.229 1.00 34.78 301 ASN A N 1
ATOM 2487 C CA . ASN A 1 301 ? -30.336 -30.767 13.385 1.00 34.78 301 ASN A CA 1
ATOM 2488 C C . ASN A 1 301 ? -31.141 -31.815 12.599 1.00 34.78 301 ASN A C 1
ATOM 2490 O O . ASN A 1 301 ? -31.906 -32.537 13.242 1.00 34.78 301 ASN A O 1
ATOM 2494 N N . PRO A 1 302 ? -31.079 -31.813 11.254 1.00 43.66 302 PRO A N 1
ATOM 2495 C CA . PRO A 1 302 ? -31.827 -32.755 10.424 1.00 43.66 302 PRO A CA 1
ATOM 2496 C C . PRO A 1 302 ? -31.435 -34.211 10.680 1.00 43.66 302 PRO A C 1
ATOM 2498 O O . PRO A 1 302 ? -30.260 -34.455 11.046 1.00 43.66 302 PRO A O 1
#

Sequence (302 aa):
MVCYKADSDHRLLALTIHELIASKKPIWYKCIIELLHQQRTMLRLFKLVWIFFTHVKLTKQYDTQLSRLDSIQHYCTSFSSCQDCKGADLHCEWCHEIGCTHYPSLYCPQKMFLDNVWHKNSEERYCTEIVSSDPIFVPANIRRFIKLNLKIDDLTLYKRHIMCEIHIEQTVLRVKGSMGESTLYCDMTILRIMRNVALGYVRLLWGGAEPFSNMILMVVYRCELMANKCMECQALDKRFNCGWCEETSQCILLEECPRQAGPWIDKKSLCSKYYRDVSYLNKKDMRRIIRYSTWKSHNINP

Secondary structure (DSSP, 8-state):
-PEEEE-TT--EEEE-HHHHHT---TTHHHHHHHHHHHHHHHHHHHHHHHHHHHHHHHHHHHHHHHHHHHHHHHHHHT--SHHHHHH-SSS-EEETTTEEES-HHHH-GGGGG-TTT--S-TT-----B----SPEEEETTS-EEEEEE-B---GGGGGS-EEEEEEETTEEEEEEEEE-SSEEEEEEE----SSSEEEEEEEEE-SSS-S----EEEEEE-GGGT-SSHHHHHHS-GGG--EEETTTTEEE-TTTS-TTT--EE-TTS--HHHHHHHTTS-HHHHHHHHHHHHHHHHSS--

pLDDT: mean 71.89, std 18.07, range [34.78, 97.0]

Organism: Trichoplusia ni (NCBI:txid7111)

Foldseek 3Di:
DFAWDQDPVGDTDTDDPVRLVPDPDPPVVVVVCVVVVVVVVVVVVVVVVVVVVVVVVVVVVVVVVVVVQVVVQVVQLVDLAQVVSVVDPDCWAAAQAAGIGNCCVVPRPPVVPCVVPPPDDPPPRDQFFQPPPDAAEAEAPDFDKGKGFTDGPDPVLQVFFKWKWKFWDPDTDIFTWHDDPGMIIGHTDHHDDDAQKTKIWIFMDGHHRDHDGPTRIYIYGHQQRQDQAQVSLQPDDVSNCWFAQPQVSGTHHPVPRDPVRDDTGHNVDDDPVVVVVVVPVPPVVVVVVVVVVVVVVVPPDD

Nearest PDB structures (foldseek):
  5l5g-assembly2_B  TM=7.715E-01  e=1.136E-11  Mus musculus
  5l5g-assembly1_A  TM=7.443E-01  e=9.010E-12  Mus musculus
  5l5g-assembly2_D  TM=7.167E-01  e=2.411E-11  Mus musculus
  3lni-assembly1_B  TM=4.269E-01  e=9.577E-03  Mus musculus
  6s5w-assembly2_B  TM=3.895E-01  e=2.154E-02  Lactobacillus acidophilus

Solvent-accessible surface area (backbone atoms only — not comparable to full-atom values): 17570 Å² total; per-residue (Å²): 138,76,51,67,48,67,48,100,82,70,50,75,44,77,54,52,78,76,62,58,76,73,49,96,54,96,58,57,66,59,54,52,50,50,51,54,48,52,51,51,48,51,53,49,49,54,49,51,52,49,51,49,53,52,48,55,50,52,50,54,53,50,52,55,50,52,53,51,52,52,52,49,33,55,54,24,52,68,30,79,29,36,66,59,23,65,70,41,95,56,82,37,40,72,28,58,61,78,28,22,26,54,54,49,87,80,69,35,82,77,60,80,82,53,78,90,70,75,85,76,73,96,78,73,82,72,60,59,45,72,68,53,82,67,64,46,68,43,64,42,79,41,79,41,62,50,79,42,59,37,46,74,69,51,72,70,60,76,80,43,70,33,30,32,38,36,41,43,89,94,46,76,46,79,36,53,37,46,77,56,96,59,34,37,37,26,50,72,42,64,48,81,72,94,60,39,66,48,69,32,31,36,38,81,45,51,74,55,30,61,62,55,81,70,61,40,42,28,40,35,33,34,44,64,67,70,20,85,46,54,70,56,21,46,67,49,64,75,78,70,58,42,17,23,25,62,67,81,61,40,16,35,43,70,90,75,40,54,88,89,56,57,66,68,37,48,78,88,54,80,62,66,78,65,56,63,68,52,71,73,50,53,81,72,50,53,62,48,54,56,50,50,55,55,50,52,64,68,72,67,65,136

Radius of gyration: 44.72 Å; Cα contacts (8 Å, |Δi|>4): 422; chains: 1; bounding box: 103×46×137 Å